Protein AF-A0A7S3HAT2-F1 (afdb_monomer)

Solvent-accessible surface area (backbone atoms only — not comparable to full-atom values): 14838 Å² total; per-residue (Å²): 137,85,79,81,89,58,94,54,56,46,86,42,68,75,82,84,79,47,74,28,34,37,30,72,85,78,71,47,79,34,73,62,61,82,88,65,70,86,75,70,52,67,66,57,55,50,50,53,52,50,42,50,51,54,32,52,55,28,43,57,59,45,46,58,54,47,52,54,32,54,51,24,55,73,70,65,44,68,68,54,31,54,50,37,47,49,50,57,56,73,36,65,54,59,59,48,33,50,54,34,47,54,53,41,52,63,76,67,51,82,85,49,94,82,52,80,79,76,56,66,69,58,51,53,53,52,50,53,50,48,53,52,46,52,54,54,49,55,49,33,54,54,50,51,51,54,51,49,54,52,52,51,52,52,48,53,54,42,49,54,52,44,65,74,64,71,66,92,30,64,33,89,85,79,70,43,81,47,62,83,81,41,64,47,36,93,86,76,66,46,69,56,63,79,79,62,70,62,64,65,50,52,63,56,64,75,68,62,81,83,76,81,85,82,79,91,79,80,92,78,83,86,85,82,85,84,81,92,82,84,83,82,89,82,91,80,90,131

Mean predicted aligned error: 17.09 Å

Radius of gyration: 36.34 Å; Cα contacts (8 Å, |Δi|>4): 163; chains: 1; bounding box: 77×59×113 Å

Organism: NCBI:txid89044

Foldseek 3Di:
DDDDPDPQWDWDQPVVRQTWIQGNPPRDIHSDDPVDDLPDPPVLVVVLVVLVVQLVVLLVVLVVLVVQLVVCVVVVDPVSNLVSLVCLQPDCSLVSNVVSLVVNCVSQPDPDPSHDHDDPVSVVSSVSSVVSSVVSVVSNVVNVVVVVVVVVVLVVVQVVVCVVVVDFDAAPPPRHTDTPSDQAGPVPRHGRDPPPVVVVVVVVVVPDDDDDDDDDDDDDDDDDDDDDDDDDDDDDDD

Secondary structure (DSSP, 8-state):
----S-TTEEEEE-SSS-EEEEETTT--EESS-TT------HHHHHHHHHHHHHHHHHHHHHHHHHHHHHHHHHHT-HHHHHHHHHHHHH-HHHHHHHHHHHHHHHHT---STTSPPPPHHHHHHHHHHHHHHHHHHHHHHHHHHHHHHHHHHHHHHHHHHHHHH---EE-TTT--EE-TT-SB-TTT--BS----TTHHHHHHHTT---PPPPPP----PPPPPPPP----------

pLDDT: mean 77.34, std 19.58, range [30.11, 97.94]

Nearest PDB structures (foldseek):
  4oyd-assembly2_D  TM=4.203E-01  e=1.873E+00  synthetic construct
  6nct-assembly1_B  TM=3.873E-01  e=2.943E+00  Homo sapiens
  4bne-assembly1_B  TM=3.305E-01  e=8.609E+00  Gallus gallus

Sequence (238 aa):
VFLLLYPSHIHQDDGIGFPCFYNMETGAIVYEDPRFIYEVDDDLAAQRRYVMQELRIAVYFCQDLWEKYTQAVALGDKRTIATAELNIRNSPKTTHLSSFLIRARVLYKQTSVVDKPVDKVVLEELDYAHWLVEQMASVKDVVEQKLVVRRDHKREVVDALTVQSGMQVWCPHCKRETKRHLEFCPTCGKPQVLFDTLSMIEERSARSPKSPPRSPMSQKSPPKSPPKSGRSGKSGKL

Structure (mmCIF, N/CA/C/O backbone):
data_AF-A0A7S3HAT2-F1
#
_entry.id   AF-A0A7S3HAT2-F1
#
loop_
_atom_site.group_PDB
_atom_site.id
_atom_site.type_symbol
_atom_site.label_atom_id
_atom_site.label_alt_id
_atom_site.label_comp_id
_atom_site.label_asym_id
_atom_site.label_entity_id
_atom_site.label_seq_id
_atom_site.pdbx_PDB_ins_code
_atom_site.Cartn_x
_atom_site.Cartn_y
_atom_site.Cartn_z
_atom_site.occupancy
_atom_site.B_iso_or_equiv
_atom_site.auth_seq_id
_atom_site.auth_comp_id
_atom_site.auth_asym_id
_atom_site.auth_atom_id
_atom_site.pdbx_PDB_model_num
ATOM 1 N N . VAL A 1 1 ? 8.026 19.166 -46.203 1.00 36.16 1 VAL A N 1
ATOM 2 C CA . VAL A 1 1 ? 9.470 19.346 -46.474 1.00 36.16 1 VAL A CA 1
ATOM 3 C C . VAL A 1 1 ? 10.220 18.780 -45.278 1.00 36.16 1 VAL A C 1
ATOM 5 O O . VAL A 1 1 ? 10.343 19.461 -44.272 1.00 36.16 1 VAL A O 1
ATOM 8 N N . PHE A 1 2 ? 10.568 17.491 -45.325 1.00 30.11 2 PHE A N 1
ATOM 9 C CA . PHE A 1 2 ? 11.355 16.833 -44.278 1.00 30.11 2 PHE A CA 1
ATOM 10 C C . PHE A 1 2 ? 12.830 17.073 -44.598 1.00 30.11 2 PHE A C 1
ATOM 12 O O . PHE A 1 2 ? 13.341 16.554 -45.587 1.00 30.11 2 PHE A O 1
ATOM 19 N N . LEU A 1 3 ? 13.475 17.930 -43.811 1.00 34.16 3 LEU A N 1
ATOM 20 C CA . LEU A 1 3 ? 14.913 18.159 -43.888 1.00 34.16 3 LEU A CA 1
ATOM 21 C C . LEU A 1 3 ? 15.645 16.900 -43.406 1.00 34.16 3 LEU A C 1
ATOM 23 O O . LEU A 1 3 ? 15.390 16.388 -42.317 1.00 34.16 3 LEU A O 1
ATOM 27 N N . LEU A 1 4 ? 16.521 16.407 -44.279 1.00 40.03 4 LEU A N 1
ATOM 28 C CA . LEU A 1 4 ? 17.439 15.291 -44.095 1.00 40.03 4 LEU A CA 1
ATOM 29 C C . LEU A 1 4 ? 18.387 15.594 -42.928 1.00 40.03 4 LEU A C 1
ATOM 31 O O . LEU A 1 4 ? 19.265 16.443 -43.060 1.00 40.03 4 LEU A O 1
ATOM 35 N N . LEU A 1 5 ? 18.222 14.903 -41.800 1.00 45.47 5 LEU A N 1
ATOM 36 C CA . LEU A 1 5 ? 19.158 14.995 -40.672 1.00 45.47 5 LEU A CA 1
ATOM 37 C C . LEU A 1 5 ? 20.305 13.967 -40.737 1.00 45.47 5 LEU A C 1
ATOM 39 O O . LEU A 1 5 ? 21.208 14.045 -39.916 1.00 45.47 5 LEU A O 1
ATOM 43 N N . TYR A 1 6 ? 20.338 13.073 -41.735 1.00 54.47 6 TYR A N 1
ATOM 44 C CA . TYR A 1 6 ? 21.459 12.145 -41.960 1.00 54.47 6 TYR A CA 1
ATOM 45 C C . TYR A 1 6 ? 21.721 11.940 -43.464 1.00 54.47 6 TYR A C 1
ATOM 47 O O . TYR A 1 6 ? 20.998 11.179 -44.104 1.00 54.47 6 TYR A O 1
ATOM 55 N N . PRO A 1 7 ? 22.733 12.598 -44.062 1.00 57.91 7 PRO A N 1
ATOM 56 C CA . PRO A 1 7 ? 23.033 12.475 -45.495 1.00 57.91 7 PRO A CA 1
ATOM 57 C C . PRO A 1 7 ? 23.650 11.123 -45.908 1.00 57.91 7 PRO A C 1
ATOM 59 O O . PRO A 1 7 ? 23.812 10.878 -47.099 1.00 57.91 7 PRO A O 1
ATOM 62 N N . SER A 1 8 ? 23.992 10.247 -44.957 1.00 61.75 8 SER A N 1
ATOM 63 C CA . SER A 1 8 ? 24.726 8.994 -45.198 1.00 61.75 8 SER A CA 1
ATOM 64 C C . SER A 1 8 ? 23.863 7.725 -45.273 1.00 61.75 8 SER A C 1
ATOM 66 O O . SER A 1 8 ? 24.413 6.649 -45.501 1.00 61.75 8 SER A O 1
ATOM 68 N N . HIS A 1 9 ? 22.536 7.815 -45.111 1.00 62.34 9 HIS A N 1
ATOM 69 C CA . HIS A 1 9 ? 21.643 6.648 -45.158 1.00 62.34 9 HIS A CA 1
ATOM 70 C C . HIS A 1 9 ? 20.603 6.761 -46.276 1.00 62.34 9 HIS A C 1
ATOM 72 O O . HIS A 1 9 ? 19.922 7.779 -46.404 1.00 62.34 9 HIS A O 1
ATOM 78 N N . ILE A 1 10 ? 20.461 5.695 -47.066 1.00 71.50 10 ILE A N 1
ATOM 79 C CA . ILE A 1 10 ? 19.467 5.582 -48.140 1.00 71.50 10 ILE A CA 1
ATOM 80 C C . ILE A 1 10 ? 18.426 4.541 -47.732 1.00 71.50 10 ILE A C 1
ATOM 82 O O . ILE A 1 10 ? 18.768 3.458 -47.261 1.00 71.50 10 ILE A O 1
ATOM 86 N N . HIS A 1 11 ? 17.149 4.877 -47.909 1.00 66.94 11 HIS A N 1
ATOM 87 C CA . HIS A 1 11 ? 16.050 3.942 -47.700 1.00 66.94 11 HIS A CA 1
ATOM 88 C C . HIS A 1 11 ? 15.944 3.009 -48.910 1.00 66.94 11 HIS A C 1
ATOM 90 O O . HIS A 1 11 ? 15.749 3.480 -50.033 1.00 66.94 11 HIS A O 1
ATOM 96 N N . GLN A 1 12 ? 16.066 1.704 -48.689 1.00 70.69 12 GLN A N 1
ATOM 97 C CA . GLN A 1 12 ? 16.021 0.684 -49.733 1.00 70.69 12 GLN A CA 1
ATOM 98 C C . GLN A 1 12 ? 15.094 -0.467 -49.310 1.00 70.69 12 GLN A C 1
ATOM 100 O O . GLN A 1 12 ? 14.811 -0.650 -48.130 1.00 70.69 12 GLN A O 1
ATOM 105 N N . ASP A 1 13 ? 14.579 -1.204 -50.288 1.00 70.88 13 ASP A N 1
ATOM 106 C CA . ASP A 1 13 ? 13.909 -2.490 -50.079 1.00 70.88 13 ASP A CA 1
ATOM 107 C C . ASP A 1 13 ? 14.978 -3.596 -50.088 1.00 70.88 13 ASP A C 1
ATOM 109 O O . ASP A 1 13 ? 15.823 -3.629 -50.991 1.00 70.88 13 ASP A O 1
ATOM 113 N N . ASP A 1 14 ? 14.966 -4.476 -49.089 1.00 69.19 14 ASP A N 1
ATOM 114 C CA . ASP A 1 14 ? 15.900 -5.603 -48.966 1.00 69.19 14 ASP A CA 1
ATOM 115 C C . ASP A 1 14 ? 15.690 -6.698 -50.035 1.00 69.19 14 ASP A C 1
ATOM 117 O O . ASP A 1 14 ? 16.459 -7.659 -50.113 1.00 69.19 14 ASP A O 1
ATOM 121 N N . GLY A 1 15 ? 14.666 -6.547 -50.884 1.00 68.94 15 GLY A N 1
ATOM 122 C CA . GLY A 1 15 ? 14.290 -7.502 -51.925 1.00 68.94 15 GLY A CA 1
ATOM 123 C C . GLY A 1 15 ? 13.329 -8.587 -51.4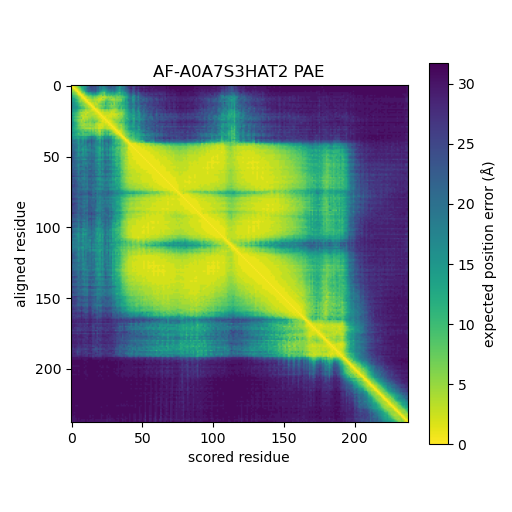33 1.00 68.94 15 GLY A C 1
ATOM 124 O O . GLY A 1 15 ? 12.906 -9.429 -52.225 1.00 68.94 15 GLY A O 1
ATOM 125 N N . ILE A 1 16 ? 12.965 -8.557 -50.150 1.00 70.69 16 ILE A N 1
ATOM 126 C CA . ILE A 1 16 ? 11.959 -9.409 -49.504 1.00 70.69 16 ILE A CA 1
ATOM 127 C C . ILE A 1 16 ? 10.718 -8.565 -49.135 1.00 70.69 16 ILE A C 1
ATOM 129 O O . ILE A 1 16 ? 9.694 -9.106 -48.714 1.00 70.69 16 ILE A O 1
ATOM 133 N N . GLY A 1 17 ? 10.754 -7.249 -49.381 1.00 68.81 17 GLY A N 1
ATOM 134 C CA . GLY A 1 17 ? 9.659 -6.319 -49.123 1.00 68.81 17 GLY A CA 1
ATOM 135 C C . GLY A 1 17 ? 9.731 -5.667 -47.744 1.00 68.81 17 GLY A C 1
ATOM 136 O O . GLY A 1 17 ? 8.738 -5.075 -47.311 1.00 68.81 17 GLY A O 1
ATOM 137 N N . PHE A 1 18 ? 10.865 -5.771 -47.040 1.00 64.19 18 PHE A N 1
ATOM 138 C CA . PHE A 1 18 ? 11.069 -5.079 -45.773 1.00 64.19 18 PHE A CA 1
ATOM 139 C C . PHE A 1 18 ? 11.893 -3.800 -45.985 1.00 64.19 18 PHE A C 1
ATOM 141 O O . PHE A 1 18 ? 12.953 -3.831 -46.615 1.00 64.19 18 PHE A O 1
ATOM 148 N N . PRO A 1 19 ? 11.433 -2.650 -45.458 1.00 74.25 19 PRO A N 1
ATOM 149 C CA . PRO A 1 19 ? 12.198 -1.413 -45.529 1.00 74.25 19 PRO A CA 1
ATOM 150 C C . PRO A 1 19 ? 13.482 -1.536 -44.698 1.00 74.25 19 PRO A C 1
ATOM 152 O O . PRO A 1 19 ? 13.426 -1.824 -43.502 1.00 74.25 19 PRO A O 1
ATOM 155 N N . CYS A 1 20 ? 14.633 -1.292 -45.324 1.00 75.88 20 CYS A N 1
ATOM 156 C CA . CYS A 1 20 ? 15.942 -1.281 -44.677 1.00 75.88 20 CYS A CA 1
ATOM 157 C C . CYS A 1 20 ? 16.722 0.006 -44.994 1.00 75.88 20 CYS A C 1
ATOM 159 O O . CYS A 1 20 ? 16.496 0.682 -46.001 1.00 75.88 20 CYS A O 1
ATOM 161 N N . PHE A 1 21 ? 17.677 0.347 -44.133 1.00 79.38 21 PHE A N 1
ATOM 162 C CA . PHE A 1 21 ? 18.529 1.525 -44.250 1.00 79.38 21 PHE A CA 1
ATOM 163 C C . PHE A 1 21 ? 19.935 1.094 -44.644 1.00 79.38 21 PHE A C 1
ATOM 165 O O . 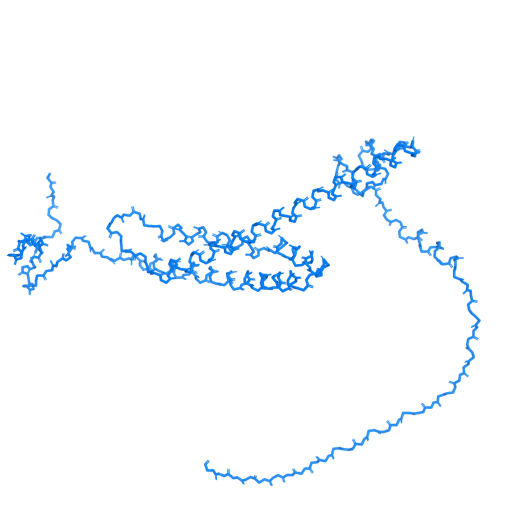PHE A 1 21 ? 20.611 0.382 -43.904 1.00 79.38 21 PHE A O 1
ATOM 172 N N . TYR A 1 22 ? 20.385 1.532 -45.815 1.00 76.12 22 TYR A N 1
ATOM 173 C CA . TYR A 1 22 ? 21.744 1.289 -46.277 1.00 76.12 22 TYR A CA 1
ATOM 174 C C . TYR A 1 22 ? 22.648 2.445 -45.857 1.00 76.12 22 TYR A C 1
ATOM 176 O O . TYR A 1 22 ? 22.413 3.592 -46.250 1.00 76.12 22 TYR A O 1
ATOM 184 N N . ASN A 1 23 ? 23.677 2.149 -45.066 1.00 76.81 23 ASN A N 1
ATOM 185 C CA . ASN A 1 23 ? 24.703 3.117 -44.703 1.00 76.81 23 ASN A CA 1
ATOM 186 C C . ASN A 1 23 ? 25.766 3.186 -45.812 1.00 76.81 23 ASN A C 1
ATOM 188 O O . ASN A 1 23 ? 26.474 2.215 -46.077 1.00 76.81 23 ASN A O 1
ATOM 192 N N . MET A 1 24 ? 25.894 4.353 -46.443 1.00 77.50 24 MET A N 1
ATOM 193 C CA . MET A 1 24 ? 26.807 4.589 -47.568 1.00 77.50 24 MET A CA 1
ATOM 194 C C . MET A 1 24 ? 28.292 4.541 -47.182 1.00 77.50 24 MET A C 1
ATOM 196 O O . MET A 1 24 ? 29.130 4.277 -48.039 1.00 77.50 24 MET A O 1
ATOM 200 N N . GLU A 1 25 ? 28.628 4.805 -45.919 1.00 79.81 25 GLU A N 1
ATOM 201 C CA . GLU A 1 25 ? 30.013 4.886 -45.440 1.00 79.81 25 GLU A CA 1
ATOM 202 C C . GLU A 1 25 ? 30.542 3.522 -44.987 1.00 79.81 25 GLU A C 1
ATOM 204 O O . GLU A 1 25 ? 31.694 3.182 -45.245 1.00 79.81 25 GLU A O 1
ATOM 209 N N . THR A 1 26 ? 29.700 2.728 -44.321 1.00 79.94 26 THR A N 1
ATOM 210 C CA . THR A 1 26 ? 30.084 1.415 -43.778 1.00 79.94 26 THR A CA 1
ATOM 211 C C . THR A 1 26 ? 29.679 0.248 -44.675 1.00 79.94 26 THR A C 1
ATOM 213 O O . THR A 1 26 ? 30.173 -0.862 -44.487 1.00 79.94 26 THR A O 1
ATOM 216 N N . GLY A 1 27 ? 28.776 0.473 -45.635 1.00 80.00 27 GLY A N 1
ATOM 217 C CA . GLY A 1 27 ? 28.190 -0.573 -46.476 1.00 80.00 27 GLY A CA 1
ATOM 218 C C . GLY A 1 27 ? 27.256 -1.526 -45.723 1.00 80.00 27 GLY A C 1
ATOM 219 O O . GLY A 1 27 ? 26.865 -2.559 -46.266 1.00 80.00 27 GLY A O 1
ATOM 220 N N . ALA A 1 28 ? 26.913 -1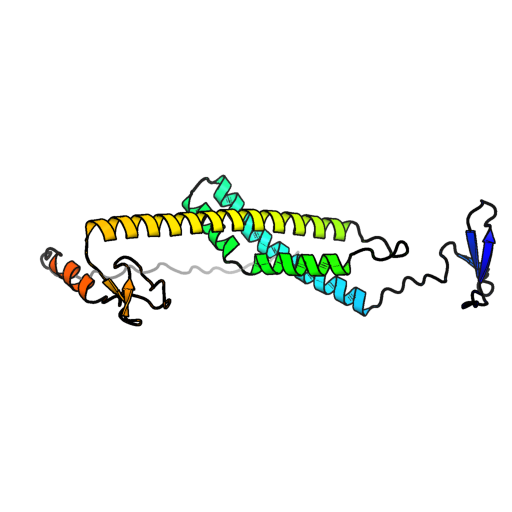.218 -44.469 1.00 79.31 28 ALA A N 1
ATOM 221 C CA . ALA A 1 28 ? 26.039 -2.047 -43.653 1.00 79.31 28 ALA A CA 1
ATOM 222 C C . ALA A 1 28 ? 24.561 -1.787 -43.980 1.00 79.31 28 ALA A C 1
ATOM 224 O O . ALA A 1 28 ? 24.130 -0.638 -44.114 1.00 79.31 28 ALA A O 1
ATOM 225 N N . ILE A 1 29 ? 23.779 -2.866 -44.056 1.00 77.62 29 ILE A N 1
ATOM 226 C CA . ILE A 1 29 ? 22.315 -2.813 -44.104 1.00 77.62 29 ILE A CA 1
ATOM 227 C C . ILE A 1 29 ? 21.806 -2.894 -42.666 1.00 77.62 29 ILE A C 1
ATOM 229 O O . ILE A 1 29 ? 22.079 -3.866 -41.959 1.00 77.62 29 ILE A O 1
ATOM 233 N N . VAL A 1 30 ? 21.075 -1.871 -42.238 1.00 75.25 30 VAL A N 1
ATOM 234 C CA . VAL A 1 30 ? 20.485 -1.767 -40.903 1.00 75.25 30 VAL A CA 1
ATOM 235 C C . VAL A 1 30 ? 18.967 -1.794 -41.051 1.00 75.25 30 VAL A C 1
ATOM 237 O O . VAL A 1 30 ? 18.397 -1.038 -41.832 1.00 75.25 30 VAL A O 1
ATOM 240 N N . TYR A 1 31 ? 18.301 -2.687 -40.326 1.00 73.56 31 TYR A N 1
ATOM 241 C CA . TYR A 1 31 ? 16.836 -2.814 -40.357 1.00 73.56 31 TYR A CA 1
ATOM 242 C C . TYR A 1 31 ? 16.146 -1.921 -39.321 1.00 73.56 31 TYR A C 1
ATOM 244 O O . TYR A 1 31 ? 14.949 -1.662 -39.410 1.00 73.56 31 TYR A O 1
ATOM 252 N N . GLU A 1 32 ? 16.907 -1.431 -38.347 1.00 66.56 32 GLU A N 1
ATOM 253 C CA . GLU A 1 32 ? 16.467 -0.398 -37.419 1.00 66.56 32 GLU A CA 1
ATOM 254 C C . GLU A 1 32 ? 16.724 0.967 -38.055 1.00 66.56 32 GLU A C 1
ATOM 256 O O . GLU A 1 32 ? 17.817 1.234 -38.556 1.00 66.56 32 GLU A O 1
ATOM 261 N N . ASP A 1 33 ? 15.704 1.823 -38.076 1.00 67.88 33 ASP A N 1
ATOM 262 C CA . ASP A 1 33 ? 15.846 3.164 -38.628 1.00 67.88 33 ASP A CA 1
ATOM 263 C C . ASP A 1 33 ? 16.841 3.957 -37.765 1.00 67.88 33 ASP A C 1
ATOM 265 O O . ASP A 1 33 ? 16.561 4.211 -36.591 1.00 67.88 33 ASP A O 1
ATOM 269 N N . PRO A 1 34 ? 17.999 4.361 -38.322 1.00 62.78 34 PRO A N 1
ATOM 270 C CA . PRO A 1 34 ? 19.081 4.999 -37.576 1.00 62.78 34 PRO A CA 1
ATOM 271 C C . PRO A 1 34 ? 18.692 6.379 -37.031 1.00 62.78 34 PRO A C 1
ATOM 273 O O . PRO A 1 34 ? 19.429 6.954 -36.234 1.00 62.78 34 PRO A O 1
ATOM 276 N N . ARG A 1 35 ? 17.526 6.917 -37.423 1.00 63.38 35 ARG A N 1
ATOM 277 C CA . ARG A 1 35 ? 16.918 8.094 -36.788 1.00 63.38 35 ARG A CA 1
ATOM 278 C C . ARG A 1 35 ? 16.415 7.803 -35.371 1.00 63.38 35 ARG A C 1
ATOM 280 O O . ARG A 1 35 ? 16.259 8.742 -34.595 1.00 63.38 35 ARG A O 1
ATOM 287 N N . PHE A 1 36 ? 16.155 6.542 -35.026 1.00 58.88 36 PHE A N 1
ATOM 288 C CA . PHE A 1 36 ? 15.780 6.120 -33.679 1.00 58.88 36 PHE A CA 1
ATOM 289 C C . PHE A 1 36 ? 17.012 5.622 -32.935 1.00 58.88 36 PHE A C 1
ATOM 291 O O . PHE A 1 36 ? 17.268 4.429 -32.803 1.00 58.88 36 PHE A O 1
ATOM 298 N N . ILE A 1 37 ? 17.787 6.571 -32.427 1.00 59.47 37 ILE A N 1
ATOM 299 C CA . ILE A 1 37 ? 18.843 6.265 -31.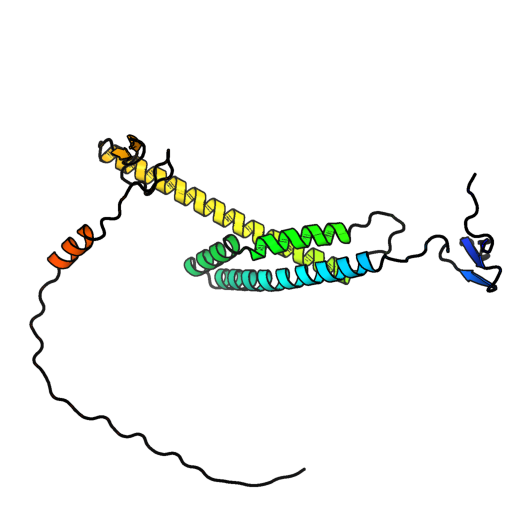474 1.00 59.47 37 ILE A CA 1
ATOM 300 C C . ILE A 1 37 ? 18.152 5.957 -30.140 1.00 59.47 37 ILE A C 1
ATOM 302 O O . ILE A 1 37 ? 17.576 6.843 -29.511 1.00 59.47 37 ILE A O 1
ATOM 306 N N . TYR A 1 38 ? 18.190 4.696 -29.704 1.00 60.12 38 TYR A N 1
ATOM 307 C CA . TYR A 1 38 ? 17.688 4.260 -28.393 1.00 60.12 38 TYR A CA 1
ATOM 308 C C . TYR A 1 38 ? 18.628 4.662 -27.244 1.00 60.12 38 TYR A C 1
ATOM 310 O O . TYR A 1 38 ? 18.847 3.887 -26.310 1.00 60.12 38 TYR A O 1
ATOM 318 N N . GLU A 1 39 ? 19.209 5.858 -27.306 1.00 59.00 39 GLU A N 1
ATOM 319 C CA . GLU A 1 39 ? 19.954 6.432 -26.192 1.00 59.00 39 GLU A CA 1
ATOM 320 C C . GLU A 1 39 ? 18.937 6.831 -25.124 1.00 59.00 39 GLU A C 1
ATOM 322 O O . GLU A 1 39 ? 18.367 7.920 -25.113 1.00 59.00 39 GLU A O 1
ATOM 327 N N . VAL A 1 40 ? 18.639 5.879 -24.240 1.00 62.84 40 VAL A N 1
ATOM 328 C CA . VAL A 1 40 ? 17.995 6.197 -22.973 1.00 62.84 40 VAL A CA 1
ATOM 329 C C . VAL A 1 40 ? 18.983 7.070 -22.220 1.00 62.84 40 VAL A C 1
ATOM 331 O O . VAL A 1 40 ? 20.073 6.603 -21.908 1.00 62.84 40 VAL A O 1
ATOM 334 N N . ASP A 1 41 ? 18.582 8.307 -21.942 1.00 78.56 41 ASP A N 1
ATOM 335 C CA . ASP A 1 41 ? 19.320 9.233 -21.089 1.00 78.56 41 ASP A CA 1
ATOM 336 C C . ASP A 1 41 ? 19.854 8.492 -19.845 1.00 78.56 41 ASP A C 1
ATOM 338 O O . ASP A 1 41 ? 19.086 7.835 -19.123 1.00 78.56 41 ASP A O 1
ATOM 342 N N . ASP A 1 42 ? 21.170 8.550 -19.622 1.00 83.50 42 ASP A N 1
ATOM 343 C CA . ASP A 1 42 ? 21.845 7.873 -18.510 1.00 83.50 42 ASP A CA 1
ATOM 344 C C . ASP A 1 42 ? 21.221 8.270 -17.164 1.00 83.50 42 ASP A C 1
ATOM 346 O O . ASP A 1 42 ? 21.089 7.429 -16.261 1.00 83.50 42 ASP A O 1
ATOM 350 N N . ASP A 1 43 ? 20.745 9.514 -17.056 1.00 86.44 43 ASP A N 1
ATOM 351 C CA . ASP A 1 43 ? 20.049 10.029 -15.881 1.00 86.44 43 ASP A CA 1
ATOM 352 C C . ASP A 1 43 ? 18.694 9.336 -15.682 1.00 86.44 43 ASP A C 1
ATOM 354 O O . ASP A 1 43 ? 18.352 8.928 -14.565 1.00 86.44 43 ASP A O 1
ATOM 358 N N . LEU A 1 44 ? 17.938 9.103 -16.760 1.00 85.56 44 LEU A N 1
ATOM 359 C CA . LEU A 1 44 ? 16.667 8.376 -16.707 1.00 85.56 44 LEU A CA 1
ATOM 360 C C . LEU A 1 44 ? 16.888 6.903 -16.338 1.00 85.56 44 LEU A C 1
ATOM 362 O O . LEU A 1 44 ? 16.133 6.332 -15.543 1.00 85.56 44 LEU A O 1
ATOM 366 N N . ALA A 1 45 ? 17.934 6.276 -16.876 1.00 87.12 45 ALA A N 1
ATOM 367 C CA . ALA A 1 45 ? 18.304 4.908 -16.533 1.00 87.12 45 ALA A CA 1
ATOM 368 C C . ALA A 1 45 ? 18.758 4.786 -15.066 1.00 87.12 45 ALA A C 1
ATOM 370 O O . ALA A 1 45 ? 18.412 3.818 -14.376 1.00 87.12 45 ALA A O 1
ATOM 371 N N . ALA A 1 46 ? 19.513 5.761 -14.553 1.00 90.62 46 ALA A N 1
ATOM 372 C CA . ALA A 1 46 ? 19.881 5.842 -13.142 1.00 90.62 46 ALA A CA 1
ATOM 373 C C . ALA A 1 46 ? 18.645 6.035 -12.248 1.00 90.62 46 ALA A C 1
ATOM 375 O O . ALA A 1 46 ? 18.470 5.303 -11.270 1.00 90.62 46 ALA A O 1
ATOM 376 N N . GLN A 1 47 ? 17.737 6.937 -12.625 1.00 92.19 47 GLN A N 1
ATOM 377 C CA . GLN A 1 47 ? 16.498 7.197 -11.897 1.00 92.19 47 GLN A CA 1
ATOM 378 C C . GLN A 1 47 ? 15.594 5.958 -11.838 1.00 92.19 47 GLN A C 1
ATOM 380 O O . GLN A 1 47 ? 15.091 5.609 -10.768 1.00 92.19 47 GLN A O 1
ATOM 385 N N . ARG A 1 48 ? 15.421 5.250 -12.961 1.00 92.25 48 ARG A N 1
ATOM 386 C CA . ARG A 1 48 ? 14.659 3.992 -13.035 1.00 92.25 48 ARG A CA 1
ATOM 387 C C . ARG A 1 48 ? 15.221 2.924 -12.099 1.00 92.25 48 ARG A C 1
ATOM 389 O O . ARG A 1 48 ? 14.455 2.287 -11.375 1.00 92.25 48 ARG A O 1
ATOM 396 N N . ARG A 1 49 ? 16.548 2.748 -12.075 1.00 93.19 49 ARG A N 1
ATOM 397 C CA . ARG A 1 49 ? 17.224 1.801 -11.170 1.00 93.19 49 ARG A CA 1
ATOM 398 C C . ARG A 1 49 ? 17.011 2.169 -9.705 1.00 93.19 49 ARG A C 1
ATOM 400 O O . ARG A 1 49 ? 16.651 1.302 -8.911 1.00 93.19 49 ARG A O 1
ATOM 407 N N . TYR A 1 50 ? 17.176 3.445 -9.370 1.00 95.31 50 TYR A N 1
ATOM 408 C CA . TYR A 1 50 ? 16.983 3.948 -8.014 1.00 95.31 50 TYR A CA 1
ATOM 409 C C . TYR A 1 50 ? 15.551 3.718 -7.516 1.00 95.31 50 TYR A C 1
ATOM 411 O O . TYR A 1 50 ? 15.349 3.120 -6.462 1.00 95.31 50 TYR A O 1
ATOM 419 N N . VAL A 1 51 ? 14.544 4.106 -8.304 1.00 95.00 51 VAL A N 1
ATOM 420 C CA . VAL A 1 51 ? 13.134 3.957 -7.914 1.00 95.00 51 VAL A CA 1
ATOM 421 C C . VAL A 1 51 ? 12.732 2.489 -7.770 1.00 95.00 51 VAL A C 1
ATOM 423 O O . VAL A 1 51 ? 12.024 2.145 -6.825 1.00 95.00 51 VAL A O 1
ATOM 426 N N . MET A 1 52 ? 13.214 1.601 -8.645 1.00 96.19 52 MET A N 1
ATOM 427 C CA . MET A 1 52 ? 12.967 0.163 -8.481 1.00 96.19 52 MET A CA 1
ATOM 428 C C . MET A 1 52 ? 13.625 -0.397 -7.220 1.00 96.19 52 MET A C 1
ATOM 430 O O . MET A 1 52 ? 13.050 -1.259 -6.560 1.00 96.19 52 MET A O 1
ATOM 434 N N . GLN A 1 53 ? 14.802 0.098 -6.836 1.00 96.56 53 GLN A N 1
ATOM 435 C CA . GLN A 1 53 ? 15.436 -0.302 -5.583 1.00 96.56 53 GLN A CA 1
ATOM 436 C C . GLN A 1 53 ? 14.613 0.141 -4.363 1.00 96.56 53 GLN A C 1
ATOM 438 O O . GLN A 1 53 ? 14.394 -0.666 -3.459 1.00 96.56 53 GLN A O 1
ATOM 443 N N . GLU A 1 54 ? 14.105 1.378 -4.352 1.00 95.62 54 GLU A N 1
ATOM 444 C CA . GLU A 1 54 ? 13.194 1.857 -3.301 1.00 95.62 54 GLU A CA 1
ATOM 445 C C . GLU A 1 54 ? 11.924 0.997 -3.222 1.00 95.62 54 GLU A C 1
ATOM 447 O O . GLU A 1 54 ? 11.516 0.580 -2.133 1.00 95.62 54 GLU A O 1
ATOM 452 N N . LEU A 1 55 ? 11.336 0.674 -4.380 1.00 97.19 55 LEU A N 1
ATOM 453 C CA . LEU A 1 55 ? 10.153 -0.174 -4.474 1.00 97.19 55 LEU A CA 1
ATOM 454 C C . LEU A 1 55 ? 10.414 -1.563 -3.882 1.00 97.19 55 LEU A C 1
ATOM 456 O O . LEU A 1 55 ? 9.654 -2.007 -3.025 1.00 97.19 55 LEU A O 1
ATOM 460 N N . ARG A 1 56 ? 11.508 -2.226 -4.271 1.00 96.88 56 ARG A N 1
ATOM 461 C CA . ARG A 1 56 ? 11.882 -3.561 -3.769 1.00 96.88 56 ARG A CA 1
ATOM 462 C C . ARG A 1 56 ? 12.070 -3.577 -2.254 1.00 96.88 56 ARG A C 1
ATOM 464 O O . ARG A 1 56 ? 11.596 -4.492 -1.583 1.00 96.88 56 ARG A O 1
ATOM 471 N N . ILE A 1 57 ? 12.709 -2.546 -1.700 1.00 96.06 57 ILE A N 1
ATOM 472 C CA . ILE A 1 57 ? 12.872 -2.401 -0.247 1.00 96.06 57 ILE A CA 1
ATOM 473 C C . ILE A 1 57 ? 11.504 -2.254 0.436 1.00 96.06 57 ILE A C 1
ATOM 475 O O . ILE A 1 57 ? 11.244 -2.889 1.460 1.00 96.06 57 ILE A O 1
ATOM 479 N N . ALA A 1 58 ? 10.605 -1.440 -0.122 1.00 96.12 58 ALA A N 1
ATOM 480 C CA . ALA A 1 58 ? 9.264 -1.269 0.429 1.00 96.12 58 ALA A CA 1
ATOM 481 C C . ALA A 1 58 ? 8.419 -2.547 0.335 1.00 96.12 58 ALA A C 1
ATOM 483 O O . ALA A 1 58 ? 7.714 -2.875 1.293 1.00 96.12 58 ALA A O 1
ATOM 484 N N . VAL A 1 59 ? 8.531 -3.286 -0.773 1.00 97.38 59 VAL A N 1
ATOM 485 C CA . VAL A 1 59 ? 7.892 -4.594 -0.965 1.00 97.38 59 VAL A CA 1
ATOM 486 C C . VAL A 1 59 ? 8.364 -5.566 0.108 1.00 97.38 59 VAL A C 1
ATOM 488 O O . VAL A 1 59 ? 7.523 -6.127 0.803 1.00 97.38 59 VAL A O 1
ATOM 491 N N . TYR A 1 60 ? 9.676 -5.690 0.329 1.00 96.88 60 TYR A N 1
ATOM 492 C CA . TYR A 1 60 ? 10.239 -6.568 1.361 1.00 96.88 60 TYR A CA 1
ATOM 493 C C . TYR A 1 60 ? 9.644 -6.290 2.750 1.00 96.88 60 TYR A C 1
ATOM 495 O O . TYR A 1 60 ? 9.219 -7.196 3.466 1.00 96.88 60 TYR A O 1
ATOM 503 N N . PHE A 1 61 ? 9.543 -5.015 3.129 1.00 95.50 61 PHE A N 1
ATOM 504 C CA . PHE A 1 61 ? 8.956 -4.650 4.415 1.00 95.50 61 PHE A CA 1
ATOM 505 C C . PHE A 1 61 ? 7.449 -4.899 4.507 1.00 95.50 61 PHE A C 1
ATOM 507 O O . PHE A 1 61 ? 6.957 -5.232 5.585 1.00 95.50 61 PHE A O 1
ATOM 514 N N . CYS A 1 62 ? 6.705 -4.677 3.424 1.00 96.56 62 CYS A N 1
ATOM 515 C CA . CYS A 1 62 ? 5.264 -4.913 3.410 1.00 96.56 62 CYS A CA 1
ATOM 516 C C . CYS A 1 62 ? 4.937 -6.406 3.338 1.00 96.56 62 CYS A C 1
ATOM 518 O O . CYS A 1 62 ? 3.934 -6.828 3.905 1.00 96.56 62 CYS A O 1
ATOM 520 N N . GLN A 1 63 ? 5.806 -7.204 2.722 1.00 96.94 63 GLN A N 1
ATOM 521 C CA . GLN A 1 63 ? 5.702 -8.653 2.699 1.00 96.94 63 GLN A CA 1
ATOM 522 C C . GLN A 1 63 ? 5.825 -9.242 4.111 1.00 96.94 63 GLN A C 1
ATOM 524 O O . GLN A 1 63 ? 4.959 -10.010 4.507 1.00 96.94 63 GLN A O 1
ATOM 529 N N . ASP A 1 64 ? 6.798 -8.809 4.920 1.00 96.31 64 ASP A N 1
ATOM 530 C CA . ASP A 1 64 ? 6.910 -9.240 6.328 1.00 96.31 64 ASP A CA 1
ATOM 531 C C . ASP A 1 64 ? 5.641 -8.910 7.145 1.00 96.31 64 ASP A C 1
ATOM 533 O O . ASP A 1 64 ? 5.177 -9.706 7.964 1.00 96.31 64 ASP A O 1
ATOM 537 N N . LEU A 1 65 ? 5.030 -7.743 6.905 1.00 95.81 65 LEU A N 1
ATOM 538 C CA . LEU A 1 65 ? 3.757 -7.382 7.539 1.00 95.81 65 LEU A CA 1
ATOM 539 C C . LEU A 1 65 ? 2.604 -8.271 7.062 1.00 95.81 65 LEU A C 1
ATOM 541 O O . LEU A 1 65 ? 1.776 -8.682 7.878 1.00 95.81 65 LEU A O 1
ATOM 545 N N . TRP A 1 66 ? 2.559 -8.571 5.763 1.00 97.31 66 TRP A N 1
ATOM 546 C CA . TRP A 1 66 ? 1.555 -9.449 5.177 1.00 97.31 66 TRP A CA 1
ATOM 547 C C . TRP A 1 66 ? 1.659 -10.867 5.718 1.00 97.31 66 TRP A C 1
ATOM 549 O O . TRP A 1 66 ? 0.659 -11.425 6.149 1.00 97.31 66 TRP A O 1
ATOM 559 N N . GLU A 1 67 ? 2.864 -11.429 5.769 1.00 96.69 67 GLU A N 1
ATOM 560 C CA . GLU A 1 67 ? 3.116 -12.776 6.277 1.00 96.69 67 GLU A CA 1
ATOM 561 C C . GLU A 1 67 ? 2.713 -12.908 7.749 1.00 96.69 67 GLU A C 1
ATOM 563 O O . GLU A 1 67 ? 2.060 -13.875 8.135 1.00 96.69 67 GLU A O 1
ATOM 568 N N . LYS A 1 68 ? 3.010 -11.905 8.582 1.00 95.44 68 LYS A N 1
ATOM 569 C CA . LYS A 1 68 ? 2.542 -11.880 9.979 1.00 95.44 68 LYS A CA 1
ATOM 570 C C . LYS A 1 68 ? 1.021 -11.838 10.080 1.00 95.44 68 LYS A C 1
ATOM 572 O O . LYS A 1 68 ? 0.445 -12.474 10.963 1.00 95.44 68 LYS A O 1
ATOM 577 N N . TYR A 1 69 ? 0.366 -11.092 9.194 1.00 96.31 69 TYR A N 1
ATOM 578 C CA . TYR A 1 69 ? -1.089 -11.045 9.130 1.00 96.31 69 TYR A CA 1
ATOM 579 C C . TYR A 1 69 ? -1.681 -12.382 8.671 1.00 96.31 69 TYR A C 1
ATOM 581 O O . TYR A 1 69 ? -2.561 -12.906 9.349 1.00 96.31 69 TYR A O 1
ATOM 589 N N . THR A 1 70 ? -1.176 -12.982 7.592 1.00 96.75 70 THR A N 1
ATOM 590 C CA . THR A 1 70 ? -1.674 -14.270 7.087 1.00 96.75 70 THR A CA 1
ATOM 591 C C . THR A 1 70 ? -1.439 -15.397 8.089 1.00 96.75 70 THR A C 1
ATOM 593 O O . THR A 1 70 ? -2.331 -16.218 8.289 1.00 96.75 70 THR A O 1
ATOM 596 N N . GLN A 1 71 ? -0.308 -15.399 8.802 1.00 95.88 71 GLN A N 1
ATOM 597 C CA . GLN A 1 71 ? -0.059 -16.313 9.921 1.00 95.88 71 GLN A CA 1
ATOM 598 C C . GLN A 1 71 ? -1.073 -16.119 11.055 1.00 95.88 71 GLN A C 1
ATOM 600 O O . GLN A 1 71 ? -1.634 -17.096 11.549 1.00 95.88 71 GLN A O 1
ATOM 605 N N . ALA A 1 72 ? -1.354 -14.875 11.455 1.00 95.00 72 ALA A N 1
ATOM 606 C CA . ALA A 1 72 ? -2.358 -14.598 12.482 1.00 95.00 72 ALA A CA 1
ATOM 607 C C . ALA A 1 72 ? -3.762 -15.058 12.051 1.00 95.00 72 ALA A C 1
ATOM 609 O O . ALA A 1 72 ? -4.490 -15.646 12.851 1.00 95.00 72 ALA A O 1
ATOM 610 N N . VAL A 1 73 ? -4.121 -14.844 10.781 1.00 95.06 73 VAL A N 1
ATOM 611 C CA . VAL A 1 73 ? -5.386 -15.314 10.196 1.00 95.06 73 VAL A CA 1
ATOM 612 C C . VAL A 1 73 ? -5.453 -16.841 10.188 1.00 95.06 73 VAL A C 1
ATOM 614 O O . VAL A 1 73 ? -6.470 -17.396 10.594 1.00 95.06 73 VAL A O 1
ATOM 617 N N . ALA A 1 74 ? -4.371 -17.521 9.804 1.00 95.75 74 ALA A N 1
ATOM 618 C CA . ALA A 1 74 ? -4.298 -18.981 9.784 1.00 95.75 74 ALA A CA 1
ATOM 619 C C . ALA A 1 74 ? -4.432 -19.605 11.184 1.00 95.75 74 ALA A C 1
ATOM 621 O O . ALA A 1 74 ? -5.043 -20.659 11.333 1.00 95.75 74 ALA A O 1
ATOM 622 N N . LEU A 1 75 ? -3.899 -18.943 12.217 1.00 94.88 75 LEU A N 1
ATOM 623 C CA . LEU A 1 75 ? -4.045 -19.368 13.614 1.00 94.88 75 LEU A CA 1
ATOM 624 C C . LEU A 1 75 ? -5.460 -19.134 14.171 1.00 94.88 75 LEU A C 1
ATOM 626 O O . LEU A 1 75 ? -5.837 -19.761 15.159 1.00 94.88 75 LEU A O 1
ATOM 630 N N . GLY A 1 76 ? -6.239 -18.225 13.574 1.00 92.75 76 GLY A N 1
ATOM 631 C CA . GLY A 1 76 ? -7.625 -17.942 13.964 1.00 92.75 76 GLY A CA 1
ATOM 632 C C . GLY A 1 76 ? -7.796 -17.176 15.283 1.00 92.75 76 GLY A C 1
ATOM 633 O O . GLY A 1 76 ? -8.927 -16.974 15.735 1.00 92.75 76 GLY A O 1
ATOM 634 N N . ASP A 1 77 ? -6.712 -16.720 15.915 1.00 92.38 77 ASP A N 1
ATOM 635 C CA . ASP A 1 77 ? -6.794 -15.934 17.147 1.00 92.38 77 ASP A CA 1
ATOM 636 C C . ASP A 1 77 ? -7.168 -14.472 16.844 1.00 92.38 77 ASP A C 1
ATOM 638 O O . ASP A 1 77 ? -6.420 -13.695 16.250 1.00 92.38 77 ASP A O 1
ATOM 642 N N . LYS A 1 78 ? -8.348 -14.061 17.319 1.00 92.81 78 LYS A N 1
ATOM 643 C CA . LYS A 1 78 ? -8.890 -12.709 17.121 1.00 92.81 78 LYS A CA 1
ATOM 644 C C . LYS A 1 78 ? -7.953 -11.615 17.634 1.00 92.81 78 LYS A C 1
ATOM 646 O O . LYS A 1 78 ? -7.937 -10.519 17.071 1.00 92.81 78 LYS A O 1
ATOM 651 N N . ARG A 1 79 ? -7.197 -11.869 18.708 1.00 92.12 79 ARG A N 1
ATOM 652 C CA . ARG A 1 79 ? -6.330 -10.851 19.317 1.00 92.12 79 ARG A CA 1
ATOM 653 C C . ARG A 1 79 ? -5.074 -10.612 18.484 1.00 92.12 79 ARG A C 1
ATOM 655 O O . ARG A 1 79 ? -4.680 -9.458 18.298 1.00 92.12 79 ARG A O 1
ATOM 662 N N . THR A 1 80 ? -4.454 -11.675 17.983 1.00 93.62 80 THR A N 1
ATOM 663 C CA . THR A 1 80 ? -3.263 -11.575 17.130 1.00 93.62 80 THR A CA 1
ATOM 664 C C . THR A 1 80 ? -3.619 -10.980 15.774 1.00 93.62 80 THR A C 1
ATOM 666 O O . THR A 1 80 ? -2.912 -10.078 15.326 1.00 93.62 80 THR A O 1
ATOM 669 N N . ILE A 1 81 ? -4.768 -11.355 15.197 1.00 94.50 81 ILE A N 1
ATOM 670 C CA . ILE A 1 81 ? -5.298 -10.746 13.968 1.00 94.50 81 ILE A CA 1
ATOM 671 C C . ILE A 1 81 ? -5.494 -9.241 14.162 1.00 94.50 81 ILE A C 1
ATOM 673 O O . ILE A 1 81 ? -4.945 -8.455 13.397 1.00 94.50 81 ILE A O 1
ATOM 677 N N . ALA A 1 82 ? -6.190 -8.816 15.224 1.00 93.19 82 ALA A N 1
ATOM 678 C CA . ALA A 1 82 ? -6.418 -7.394 15.496 1.00 93.19 82 ALA A CA 1
ATOM 679 C C . ALA A 1 82 ? -5.111 -6.607 15.719 1.00 93.19 82 ALA A C 1
ATOM 681 O O . ALA A 1 82 ? -5.021 -5.428 15.374 1.00 93.19 82 ALA A O 1
ATOM 682 N N . THR A 1 83 ? -4.093 -7.252 16.293 1.00 94.56 83 THR A N 1
ATOM 683 C CA . THR A 1 83 ? -2.769 -6.642 16.483 1.00 94.56 83 THR A CA 1
ATOM 684 C C . THR A 1 83 ? -2.043 -6.478 15.146 1.00 94.56 83 THR A C 1
ATOM 686 O O . THR A 1 83 ? -1.522 -5.400 14.866 1.00 94.56 83 THR A O 1
ATOM 689 N N . ALA A 1 84 ? -2.043 -7.509 14.296 1.00 95.00 84 ALA A N 1
ATOM 690 C CA . ALA A 1 84 ? -1.443 -7.455 12.962 1.00 95.00 84 ALA A CA 1
ATOM 691 C C . ALA A 1 84 ? -2.143 -6.423 12.059 1.00 95.00 84 ALA A C 1
ATOM 693 O O . ALA A 1 84 ? -1.484 -5.607 11.420 1.00 95.00 84 ALA A O 1
ATOM 694 N N . GLU A 1 85 ? -3.474 -6.396 12.093 1.00 94.94 85 GLU A N 1
ATOM 695 C CA . GLU A 1 85 ? -4.334 -5.405 11.442 1.00 94.94 85 GLU A CA 1
ATOM 696 C C . GLU A 1 85 ? -3.948 -3.959 11.813 1.00 94.94 85 GLU A C 1
ATOM 698 O O . GLU A 1 85 ? -3.732 -3.110 10.944 1.00 94.94 85 GLU A O 1
ATOM 703 N N . LEU A 1 86 ? -3.806 -3.671 13.111 1.00 94.19 86 LEU A N 1
ATOM 704 C CA . LEU A 1 86 ? -3.385 -2.350 13.585 1.00 94.19 86 LEU A CA 1
ATOM 705 C C . LEU A 1 86 ? -1.943 -2.015 13.191 1.00 94.19 86 LEU A C 1
ATOM 707 O O . LEU A 1 86 ? -1.659 -0.859 12.874 1.00 94.19 86 LEU A O 1
ATOM 711 N N . ASN A 1 87 ? -1.044 -3.002 13.181 1.00 94.88 87 ASN A N 1
ATOM 712 C CA . ASN A 1 87 ? 0.336 -2.809 12.737 1.00 94.88 87 ASN A CA 1
ATOM 713 C C . ASN A 1 87 ? 0.400 -2.428 11.253 1.00 94.88 87 ASN A C 1
ATOM 715 O O . ASN A 1 87 ? 1.123 -1.497 10.907 1.00 94.88 87 ASN A O 1
ATOM 719 N N . ILE A 1 88 ? -0.381 -3.088 10.391 1.00 95.56 88 ILE A N 1
ATOM 720 C CA . ILE A 1 88 ? -0.491 -2.737 8.966 1.00 95.56 88 ILE A CA 1
ATOM 721 C C . ILE A 1 88 ? -1.006 -1.305 8.811 1.00 95.56 88 ILE A C 1
ATOM 723 O O . ILE A 1 88 ? -0.402 -0.501 8.099 1.00 95.56 88 ILE A O 1
ATOM 727 N N . ARG A 1 89 ? -2.083 -0.956 9.524 1.00 94.75 89 ARG A N 1
ATOM 728 C CA . ARG A 1 89 ? -2.696 0.374 9.442 1.00 94.75 89 ARG A CA 1
ATOM 729 C C . ARG A 1 89 ? -1.753 1.493 9.878 1.00 94.75 89 ARG A C 1
ATOM 731 O O . ARG A 1 89 ? -1.641 2.500 9.186 1.00 94.75 89 ARG A O 1
ATOM 738 N N . ASN A 1 90 ? -1.086 1.320 11.015 1.00 93.50 90 ASN A N 1
ATOM 739 C CA . ASN A 1 90 ? -0.240 2.356 11.605 1.00 93.50 90 ASN A CA 1
ATOM 740 C C . ASN A 1 90 ? 1.164 2.411 10.979 1.00 93.50 90 ASN A C 1
ATOM 742 O O . ASN A 1 90 ? 1.925 3.335 11.260 1.00 93.50 90 ASN A O 1
ATOM 746 N N . SER A 1 91 ? 1.535 1.427 10.156 1.00 94.12 91 SER A N 1
ATOM 747 C CA . SER A 1 91 ? 2.858 1.367 9.542 1.00 94.12 91 SER A CA 1
ATOM 748 C C . SER A 1 91 ? 2.984 2.368 8.385 1.00 94.12 91 SER A C 1
ATOM 750 O O . SER A 1 91 ? 2.253 2.242 7.398 1.00 94.12 91 SER A O 1
ATOM 752 N N . PRO A 1 92 ? 3.968 3.291 8.411 1.00 94.00 92 PRO A N 1
ATOM 753 C CA . PRO A 1 92 ? 4.216 4.211 7.296 1.00 94.00 92 PRO A CA 1
ATOM 754 C C . PRO A 1 92 ? 4.711 3.485 6.036 1.00 94.00 92 PRO A C 1
ATOM 756 O O . PRO A 1 92 ? 4.581 3.996 4.926 1.00 94.00 92 PRO A O 1
ATOM 759 N N . LYS A 1 93 ? 5.234 2.261 6.191 1.00 92.75 93 LYS A N 1
ATOM 760 C CA . LYS A 1 93 ? 5.803 1.451 5.103 1.00 92.75 93 LYS A CA 1
ATOM 761 C C . LYS A 1 93 ? 4.776 1.140 4.016 1.00 92.75 93 LYS A C 1
ATOM 763 O O . LYS A 1 93 ? 5.113 1.145 2.841 1.00 92.75 93 LYS A O 1
ATOM 768 N N . THR A 1 94 ? 3.521 0.941 4.406 1.00 92.94 94 THR A N 1
ATOM 769 C CA . THR A 1 94 ? 2.416 0.687 3.470 1.00 92.94 94 THR A CA 1
ATOM 770 C C . THR A 1 94 ? 2.121 1.902 2.585 1.00 92.94 94 THR A C 1
ATOM 772 O O . THR A 1 94 ? 1.820 1.750 1.407 1.00 92.94 94 THR A O 1
ATOM 775 N N . THR A 1 95 ? 2.259 3.115 3.129 1.00 93.38 95 THR A N 1
ATOM 776 C CA . THR A 1 95 ? 2.125 4.373 2.378 1.00 93.38 95 THR A CA 1
ATOM 777 C C . THR A 1 95 ? 3.342 4.626 1.487 1.00 93.38 95 THR A C 1
ATOM 779 O O . THR A 1 95 ? 3.206 5.151 0.388 1.00 93.38 95 THR A O 1
ATOM 782 N N . HIS A 1 96 ? 4.539 4.233 1.931 1.00 94.12 96 HIS A N 1
ATOM 783 C CA . HIS A 1 96 ? 5.738 4.306 1.093 1.00 94.12 96 HIS A CA 1
ATOM 784 C C . HIS A 1 96 ? 5.661 3.345 -0.096 1.00 94.12 96 HIS A C 1
ATOM 786 O O . HIS A 1 96 ? 6.039 3.709 -1.202 1.00 94.12 96 HIS A O 1
ATOM 792 N N . LEU A 1 97 ? 5.132 2.134 0.102 1.00 96.31 97 LEU A N 1
ATOM 793 C CA . LEU A 1 97 ? 4.958 1.181 -0.991 1.00 96.31 97 LEU A CA 1
ATOM 794 C C . LEU A 1 97 ? 4.060 1.757 -2.095 1.00 96.31 97 LEU A C 1
ATOM 796 O O . LEU A 1 97 ? 4.430 1.701 -3.266 1.00 96.31 97 LEU A O 1
ATOM 800 N N . SER A 1 98 ? 2.920 2.356 -1.736 1.00 95.88 98 SER A N 1
ATOM 801 C CA . SER A 1 98 ? 2.029 2.961 -2.730 1.00 95.88 98 SER A CA 1
ATOM 802 C C . SER A 1 98 ? 2.667 4.166 -3.429 1.00 95.88 98 SER A C 1
ATOM 804 O O . SER A 1 98 ? 2.544 4.292 -4.648 1.00 95.88 98 SER A O 1
ATOM 806 N N . SER A 1 99 ? 3.399 5.022 -2.709 1.00 95.00 99 SER A N 1
ATOM 807 C CA . SER A 1 99 ? 4.064 6.182 -3.316 1.00 95.00 99 SER A CA 1
ATOM 808 C C . SER A 1 99 ? 5.203 5.781 -4.261 1.00 95.00 99 SER A C 1
ATOM 810 O O . SER A 1 99 ? 5.304 6.330 -5.362 1.00 95.00 99 SER A O 1
ATOM 812 N N . PHE A 1 100 ? 6.026 4.796 -3.888 1.00 96.50 100 PHE A N 1
ATOM 813 C CA . PHE A 1 100 ? 7.075 4.267 -4.760 1.00 96.50 100 PHE A CA 1
ATOM 814 C C . PHE A 1 100 ? 6.496 3.547 -5.974 1.00 96.50 100 PHE A C 1
ATOM 816 O O . PHE A 1 100 ? 7.011 3.729 -7.074 1.00 96.50 100 PHE A O 1
ATOM 823 N N . LEU A 1 101 ? 5.393 2.810 -5.816 1.00 97.06 101 LEU A N 1
ATOM 824 C CA . LEU A 1 101 ? 4.717 2.158 -6.936 1.00 97.06 101 LEU A CA 1
ATOM 825 C C . LEU A 1 101 ? 4.192 3.176 -7.955 1.00 97.06 101 LEU A C 1
ATOM 827 O O . LEU A 1 101 ? 4.384 2.990 -9.155 1.00 97.06 101 LEU A O 1
ATOM 831 N N . ILE A 1 102 ? 3.568 4.268 -7.498 1.00 95.88 102 ILE A N 1
ATOM 832 C CA . ILE A 1 102 ? 3.103 5.346 -8.386 1.00 95.88 102 ILE A CA 1
ATOM 833 C C . ILE A 1 102 ? 4.287 5.940 -9.154 1.00 95.88 102 ILE A C 1
ATOM 835 O O . ILE A 1 102 ? 4.225 6.063 -10.376 1.00 95.88 102 ILE A O 1
ATOM 839 N N . ARG A 1 103 ? 5.389 6.256 -8.459 1.00 95.25 103 ARG A N 1
ATOM 840 C CA . ARG A 1 103 ? 6.609 6.785 -9.092 1.00 95.25 103 ARG A CA 1
ATOM 841 C C . ARG A 1 103 ? 7.183 5.811 -10.121 1.00 95.25 103 ARG A C 1
ATOM 843 O O . ARG A 1 103 ? 7.503 6.22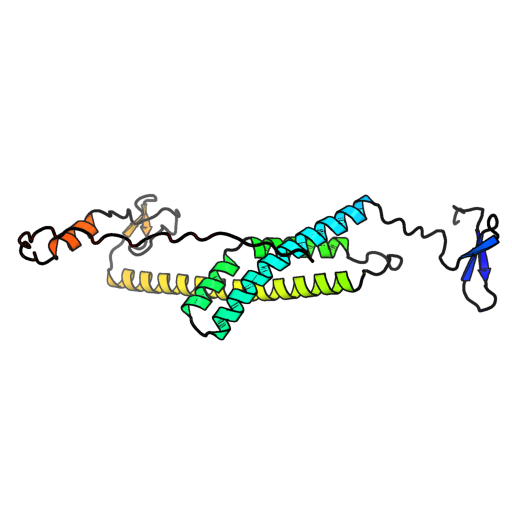7 -11.231 1.00 95.25 103 ARG A O 1
ATOM 850 N N . ALA A 1 104 ? 7.276 4.528 -9.780 1.00 95.44 104 ALA A N 1
ATOM 851 C CA . ALA A 1 104 ? 7.790 3.502 -10.679 1.00 95.44 104 ALA A CA 1
ATOM 852 C C . ALA A 1 104 ? 6.907 3.372 -11.929 1.00 95.44 104 ALA A C 1
ATOM 854 O O . ALA A 1 104 ? 7.408 3.447 -13.048 1.00 95.44 104 ALA A O 1
ATOM 855 N N . ARG A 1 105 ? 5.581 3.295 -11.765 1.00 94.75 105 ARG A N 1
ATOM 856 C CA . ARG A 1 105 ? 4.636 3.219 -12.890 1.00 94.75 105 ARG A CA 1
ATOM 857 C C . ARG A 1 105 ? 4.726 4.414 -13.830 1.00 94.75 105 ARG A C 1
ATOM 859 O O . ARG A 1 105 ? 4.600 4.232 -15.033 1.00 94.75 105 ARG A O 1
ATOM 866 N N . VAL A 1 106 ? 4.963 5.617 -13.308 1.00 93.75 106 VAL A N 1
ATOM 867 C CA . VAL A 1 106 ? 5.158 6.809 -14.146 1.00 93.75 106 VAL A CA 1
ATOM 868 C C . VAL A 1 106 ? 6.433 6.690 -14.987 1.00 93.75 106 VAL A C 1
ATOM 870 O O . VAL A 1 106 ? 6.393 6.990 -16.174 1.00 93.75 106 VAL A O 1
ATOM 873 N N . LEU A 1 107 ? 7.538 6.201 -14.413 1.00 91.12 107 LEU A N 1
ATOM 874 C CA . LEU A 1 107 ? 8.826 6.070 -15.113 1.00 91.12 107 LEU A CA 1
ATOM 875 C C . LEU A 1 107 ? 8.870 4.941 -16.154 1.00 91.12 107 LEU A C 1
ATOM 877 O O . LEU A 1 107 ? 9.656 5.014 -17.105 1.00 91.12 107 LEU A O 1
ATOM 881 N N . TYR A 1 108 ? 8.063 3.896 -15.961 1.00 90.06 108 TYR A N 1
ATOM 882 C CA . TYR A 1 108 ? 7.945 2.750 -16.872 1.00 90.06 108 TYR A CA 1
ATOM 883 C C . TYR A 1 108 ? 6.707 2.813 -17.772 1.00 90.06 108 TYR A C 1
ATOM 885 O O . TYR A 1 108 ? 6.443 1.876 -18.522 1.00 90.06 108 TYR A O 1
ATOM 893 N N . LYS A 1 109 ? 5.940 3.907 -17.731 1.00 88.44 109 LYS A N 1
ATOM 894 C CA . LYS A 1 109 ? 4.816 4.099 -18.644 1.00 88.44 109 LYS A CA 1
ATOM 895 C C . LYS A 1 109 ? 5.353 4.229 -20.067 1.00 88.44 109 LYS A C 1
ATOM 897 O O . LYS A 1 109 ? 6.134 5.132 -20.345 1.00 88.44 109 LYS A O 1
ATOM 902 N N . GLN A 1 110 ? 4.899 3.358 -20.964 1.00 82.31 110 GLN A N 1
ATOM 903 C CA . GLN A 1 110 ? 5.177 3.499 -22.388 1.00 82.31 110 GLN A CA 1
ATOM 904 C C . GLN A 1 110 ? 4.464 4.755 -22.900 1.00 82.31 110 GLN A C 1
ATOM 906 O O . GLN A 1 110 ? 3.236 4.861 -22.822 1.00 82.31 110 GLN A O 1
ATOM 911 N N . THR A 1 111 ? 5.238 5.739 -23.348 1.00 81.25 111 THR A N 1
ATOM 912 C CA . THR A 1 111 ? 4.719 7.033 -23.808 1.00 81.25 111 THR A CA 1
ATOM 913 C C . THR A 1 111 ? 4.615 7.107 -25.323 1.00 81.25 111 THR A C 1
ATOM 915 O O . THR A 1 111 ? 3.752 7.811 -25.842 1.00 81.25 111 THR A O 1
ATOM 918 N N . SER A 1 112 ? 5.451 6.345 -26.024 1.00 77.81 112 SER A N 1
ATOM 919 C CA . SER A 1 112 ? 5.516 6.271 -27.476 1.00 77.81 112 SER A CA 1
ATOM 920 C C . SER A 1 112 ? 5.486 4.821 -27.953 1.00 77.81 112 SER A C 1
ATOM 922 O O . SER A 1 112 ? 6.012 3.915 -27.308 1.00 77.81 112 SER A O 1
ATOM 924 N N . VAL A 1 113 ? 4.913 4.605 -29.139 1.00 73.38 113 VAL A N 1
ATOM 925 C CA . VAL A 1 113 ? 4.954 3.313 -29.854 1.00 73.38 113 VAL A CA 1
ATOM 926 C C . VAL A 1 113 ? 6.396 2.910 -30.191 1.00 73.38 113 VAL A C 1
ATOM 928 O O . VAL A 1 113 ? 6.690 1.733 -30.351 1.00 73.38 113 VAL A O 1
ATOM 931 N N . VAL A 1 114 ? 7.290 3.895 -30.262 1.00 70.06 114 VAL A N 1
ATOM 932 C CA . VAL A 1 114 ? 8.713 3.730 -30.576 1.00 70.06 114 VAL A CA 1
ATOM 933 C C . VAL A 1 114 ? 9.546 3.383 -29.332 1.00 70.06 114 VAL A C 1
ATOM 935 O O . VAL A 1 114 ? 10.677 2.923 -29.462 1.00 70.06 114 VAL A O 1
ATOM 938 N N . ASP A 1 115 ? 9.006 3.570 -28.122 1.00 74.31 115 ASP A N 1
ATOM 939 C CA . ASP A 1 115 ? 9.735 3.258 -26.890 1.00 74.31 115 ASP A CA 1
ATOM 940 C C . ASP A 1 115 ? 10.018 1.753 -26.806 1.00 74.31 115 ASP A C 1
ATOM 942 O O . ASP A 1 115 ? 9.148 0.920 -27.078 1.00 74.31 115 ASP A O 1
ATOM 946 N N . LYS A 1 116 ? 11.230 1.398 -26.363 1.00 78.12 116 LYS A N 1
ATOM 947 C CA . LYS A 1 116 ? 11.593 0.002 -26.107 1.00 78.12 116 LYS A CA 1
ATOM 948 C C . LYS A 1 116 ? 10.596 -0.612 -25.111 1.00 78.12 116 LYS A C 1
ATOM 950 O O . LYS A 1 116 ? 10.343 0.003 -24.069 1.00 78.12 116 LYS A O 1
ATOM 955 N N . PRO A 1 117 ? 10.062 -1.819 -25.383 1.00 82.50 117 PRO A N 1
ATOM 956 C CA . PRO A 1 117 ? 9.167 -2.481 -24.449 1.00 82.50 117 PRO A CA 1
ATOM 957 C C . PRO A 1 117 ? 9.859 -2.676 -23.100 1.00 82.50 117 PRO A C 1
ATOM 959 O O . PRO A 1 117 ? 11.057 -2.968 -23.026 1.00 82.50 117 PRO A O 1
ATOM 962 N N . VAL A 1 118 ? 9.084 -2.502 -22.030 1.00 86.38 118 VAL A N 1
ATOM 963 C CA . VAL A 1 118 ? 9.557 -2.722 -20.662 1.00 86.38 118 VAL A CA 1
ATOM 964 C C . VAL A 1 118 ? 9.921 -4.195 -20.493 1.00 86.38 118 VAL A C 1
ATOM 966 O O . VAL A 1 118 ? 9.242 -5.080 -21.017 1.00 86.38 118 VAL A O 1
ATOM 969 N N . ASP A 1 119 ? 11.001 -4.453 -19.761 1.00 90.00 119 ASP A N 1
ATOM 970 C CA . ASP A 1 119 ? 11.415 -5.812 -19.437 1.00 90.00 119 ASP A CA 1
ATOM 971 C C . ASP A 1 119 ? 10.311 -6.547 -18.657 1.00 90.00 119 ASP A C 1
ATOM 973 O O . ASP A 1 119 ? 9.695 -5.990 -17.743 1.00 90.00 119 ASP A O 1
ATOM 977 N N . LYS A 1 120 ? 10.081 -7.815 -19.002 1.00 93.25 120 LYS A N 1
ATOM 978 C CA . LYS A 1 120 ? 9.047 -8.658 -18.391 1.00 93.25 120 LYS A CA 1
ATOM 979 C C . LYS A 1 120 ? 9.242 -8.778 -16.884 1.00 93.25 120 LYS A C 1
ATOM 981 O O . LYS A 1 120 ? 8.273 -8.676 -16.144 1.00 93.25 120 LYS A O 1
ATOM 986 N N . VAL A 1 121 ? 10.493 -8.897 -16.435 1.00 94.12 121 VAL A N 1
ATOM 987 C CA . VAL A 1 121 ? 10.828 -8.993 -15.006 1.00 94.12 121 VAL A CA 1
ATOM 988 C C . VAL A 1 121 ? 10.362 -7.749 -14.247 1.00 94.12 121 VAL A C 1
ATOM 990 O O . VAL A 1 121 ? 9.803 -7.845 -13.160 1.00 94.12 121 VAL A O 1
ATOM 993 N N . VAL A 1 122 ? 10.539 -6.564 -14.837 1.00 93.44 122 VAL A N 1
ATOM 994 C CA . VAL A 1 122 ? 10.108 -5.305 -14.215 1.00 93.44 122 VAL A CA 1
ATOM 995 C C . VAL A 1 122 ? 8.585 -5.224 -14.148 1.00 93.44 122 VAL A C 1
ATOM 997 O O . VAL A 1 122 ? 8.049 -4.769 -13.140 1.00 93.44 122 VAL A O 1
ATOM 1000 N N . LEU A 1 123 ? 7.885 -5.672 -15.192 1.00 93.56 123 LEU A N 1
ATOM 1001 C CA . LEU A 1 123 ? 6.422 -5.722 -15.187 1.00 93.56 123 LEU A CA 1
ATOM 1002 C C . LEU A 1 123 ? 5.899 -6.650 -14.083 1.00 93.56 123 LEU A C 1
ATOM 1004 O O . LEU A 1 123 ? 5.048 -6.232 -13.304 1.00 93.56 123 LEU A O 1
ATOM 1008 N N . GLU A 1 124 ? 6.470 -7.847 -13.944 1.00 95.94 124 GLU A N 1
ATOM 1009 C CA . GLU A 1 124 ? 6.111 -8.797 -12.882 1.00 95.94 124 GLU A CA 1
ATOM 1010 C C . GLU A 1 124 ? 6.350 -8.217 -11.477 1.00 95.94 124 GLU A C 1
ATOM 1012 O O . GLU A 1 124 ? 5.503 -8.352 -10.590 1.00 95.94 124 GLU A O 1
ATOM 1017 N N . GLU A 1 125 ? 7.468 -7.511 -11.266 1.00 96.06 125 GLU A N 1
ATOM 1018 C CA . GLU A 1 125 ? 7.741 -6.816 -10.001 1.00 96.06 125 GLU A CA 1
ATOM 1019 C C . GLU A 1 125 ? 6.704 -5.718 -9.701 1.00 96.06 125 GLU A C 1
ATOM 1021 O O . GLU A 1 125 ? 6.249 -5.585 -8.559 1.00 96.06 125 GLU A O 1
ATOM 1026 N N . LEU A 1 126 ? 6.317 -4.928 -10.710 1.00 96.62 126 LEU A N 1
ATOM 1027 C CA . LEU A 1 126 ? 5.309 -3.872 -10.573 1.00 96.62 126 LEU A CA 1
ATOM 1028 C C . LEU A 1 126 ? 3.915 -4.441 -10.292 1.00 96.62 126 LEU A C 1
ATOM 1030 O O . LEU A 1 126 ? 3.173 -3.862 -9.492 1.00 96.62 126 LEU A O 1
ATOM 1034 N N . ASP A 1 127 ? 3.569 -5.562 -10.917 1.00 97.25 127 ASP A N 1
ATOM 1035 C CA . ASP A 1 127 ? 2.292 -6.245 -10.720 1.00 97.25 127 ASP A CA 1
ATOM 1036 C C . ASP A 1 127 ? 2.202 -6.863 -9.324 1.00 97.25 127 ASP A C 1
ATOM 1038 O O . ASP A 1 127 ? 1.202 -6.674 -8.626 1.00 97.25 127 ASP A O 1
ATOM 1042 N N . TYR A 1 128 ? 3.271 -7.512 -8.853 1.00 97.62 128 TYR A N 1
ATOM 1043 C CA . TYR A 1 128 ? 3.324 -8.026 -7.485 1.00 97.62 128 TYR A CA 1
ATOM 1044 C C . TYR A 1 128 ? 3.225 -6.902 -6.446 1.00 97.62 128 TYR A C 1
ATOM 1046 O O . TYR A 1 128 ? 2.447 -6.991 -5.492 1.00 97.62 128 TYR A O 1
ATOM 1054 N N . ALA A 1 129 ? 3.971 -5.809 -6.639 1.00 97.56 129 ALA A N 1
ATOM 1055 C CA . ALA A 1 129 ? 3.899 -4.650 -5.756 1.00 97.56 129 ALA A CA 1
ATOM 1056 C C . ALA A 1 129 ? 2.490 -4.035 -5.737 1.00 97.56 129 ALA A C 1
ATOM 1058 O O . ALA A 1 129 ? 2.006 -3.648 -4.673 1.00 97.56 129 ALA A O 1
ATOM 1059 N N . HIS A 1 130 ? 1.815 -3.977 -6.886 1.00 97.94 130 HIS A N 1
ATOM 1060 C CA . HIS A 1 130 ? 0.434 -3.514 -6.976 1.00 97.94 130 HIS A CA 1
ATOM 1061 C C . HIS A 1 130 ? -0.535 -4.394 -6.200 1.00 97.94 130 HIS A C 1
ATOM 1063 O O . HIS A 1 130 ? -1.279 -3.881 -5.366 1.00 97.94 130 HIS A O 1
ATOM 1069 N N . TRP A 1 131 ? -0.484 -5.707 -6.425 1.00 97.94 131 TRP A N 1
ATOM 1070 C CA . TRP A 1 131 ? -1.295 -6.663 -5.682 1.00 97.94 131 TRP A CA 1
ATOM 1071 C C . TRP A 1 131 ? -1.098 -6.493 -4.170 1.00 97.94 131 TRP A C 1
ATOM 1073 O O . TRP A 1 131 ? -2.067 -6.409 -3.417 1.00 97.94 131 TRP A O 1
ATOM 1083 N N . LEU A 1 132 ? 0.152 -6.356 -3.718 1.00 97.75 132 LEU A N 1
ATOM 1084 C CA . LEU A 1 132 ? 0.457 -6.178 -2.301 1.00 97.75 132 LEU A CA 1
ATOM 1085 C C . LEU A 1 132 ? -0.127 -4.869 -1.745 1.00 97.75 132 LEU A C 1
ATOM 1087 O O . LEU A 1 132 ? -0.644 -4.859 -0.628 1.00 97.75 132 LEU A O 1
ATOM 1091 N N . VAL A 1 133 ? -0.090 -3.772 -2.510 1.00 97.44 133 VAL A N 1
ATOM 1092 C CA . VAL A 1 133 ? -0.742 -2.506 -2.127 1.00 97.44 133 VAL A CA 1
ATOM 1093 C C . VAL A 1 133 ? -2.248 -2.687 -1.967 1.00 97.44 133 VAL A C 1
ATOM 1095 O O . VAL A 1 133 ? -2.796 -2.217 -0.970 1.00 97.44 133 VAL A O 1
ATOM 1098 N N . GLU A 1 134 ? -2.912 -3.379 -2.894 1.00 97.50 134 GLU A N 1
ATOM 1099 C CA . GLU A 1 134 ? -4.355 -3.646 -2.814 1.00 97.50 134 GLU A CA 1
ATOM 1100 C C . GLU A 1 134 ? -4.710 -4.469 -1.572 1.00 97.50 134 GLU A C 1
ATOM 1102 O O . GLU A 1 134 ? -5.645 -4.126 -0.846 1.00 97.50 134 GLU A O 1
ATOM 1107 N N . GLN A 1 135 ? -3.921 -5.504 -1.268 1.00 96.94 135 GLN A N 1
ATOM 1108 C CA . GLN A 1 135 ? -4.105 -6.305 -0.057 1.00 96.94 135 GLN A CA 1
ATOM 1109 C C . GLN A 1 135 ? -3.952 -5.459 1.216 1.00 96.94 135 GLN A C 1
ATOM 1111 O O . GLN A 1 135 ? -4.792 -5.511 2.118 1.00 96.94 135 GLN A O 1
ATOM 1116 N N . MET A 1 136 ? -2.906 -4.628 1.287 1.00 96.12 136 MET A N 1
ATOM 1117 C CA . MET A 1 136 ? -2.684 -3.733 2.427 1.00 96.12 136 MET A CA 1
ATOM 1118 C C . MET A 1 136 ? -3.804 -2.700 2.576 1.00 96.12 136 MET A C 1
ATOM 1120 O O . MET A 1 136 ? -4.222 -2.414 3.699 1.00 96.12 136 MET A O 1
ATOM 1124 N N . ALA A 1 137 ? -4.286 -2.138 1.465 1.00 95.81 137 ALA A N 1
ATOM 1125 C CA . ALA A 1 137 ? -5.385 -1.180 1.452 1.00 95.81 137 ALA A CA 1
ATOM 1126 C C . ALA A 1 137 ? -6.681 -1.823 1.961 1.00 95.81 137 ALA A C 1
ATOM 1128 O O . ALA A 1 137 ? -7.303 -1.291 2.877 1.00 95.81 137 ALA A O 1
ATOM 1129 N N . SER A 1 138 ? -7.011 -3.027 1.486 1.00 95.81 138 SER A N 1
ATOM 1130 C CA . SER A 1 138 ? -8.182 -3.765 1.963 1.00 95.81 138 SER A CA 1
ATOM 1131 C C . SER A 1 138 ? -8.151 -3.992 3.476 1.00 95.81 138 SER A C 1
ATOM 1133 O O . SER A 1 138 ? -9.170 -3.815 4.145 1.00 95.81 138 SER A O 1
ATOM 1135 N N . VAL A 1 139 ? -6.998 -4.366 4.041 1.00 95.62 139 VAL A N 1
ATOM 1136 C CA . VAL A 1 139 ? -6.874 -4.540 5.495 1.00 95.62 139 VAL A CA 1
ATOM 1137 C C . VAL A 1 139 ? -7.043 -3.205 6.218 1.00 95.62 139 VAL A C 1
ATOM 1139 O O . VAL A 1 139 ? -7.737 -3.147 7.233 1.00 95.62 139 VAL A O 1
ATOM 1142 N N . LYS A 1 140 ? -6.453 -2.120 5.705 1.00 95.12 140 LYS A N 1
ATOM 1143 C CA . LYS A 1 140 ? -6.619 -0.781 6.286 1.00 95.12 140 LYS A CA 1
ATOM 1144 C C . LYS A 1 140 ? -8.083 -0.368 6.355 1.00 95.12 140 LYS A C 1
ATOM 1146 O O . LYS A 1 140 ? -8.523 0.025 7.434 1.00 95.12 140 LYS A O 1
ATOM 1151 N N . ASP A 1 141 ? -8.826 -0.527 5.267 1.00 95.06 141 ASP A N 1
ATOM 1152 C CA . ASP A 1 141 ? -10.234 -0.136 5.186 1.00 95.06 141 ASP A CA 1
ATOM 1153 C C . ASP A 1 141 ? -11.086 -0.898 6.210 1.00 95.06 141 ASP A C 1
ATOM 1155 O O . ASP A 1 141 ? -11.866 -0.303 6.959 1.00 95.06 141 ASP A O 1
ATOM 1159 N N . VAL A 1 142 ? -10.862 -2.212 6.342 1.00 94.25 142 VAL A N 1
ATOM 1160 C CA . VAL A 1 142 ? -11.530 -3.049 7.354 1.00 94.25 142 VAL A CA 1
ATOM 1161 C C . VAL A 1 142 ? -11.235 -2.549 8.770 1.00 94.25 142 VAL A C 1
ATOM 1163 O O . VAL A 1 142 ? -12.126 -2.491 9.625 1.00 94.25 142 VAL A O 1
ATOM 1166 N N . VAL A 1 143 ? -9.987 -2.177 9.053 1.00 94.62 143 VAL A N 1
ATOM 1167 C CA . VAL A 1 143 ? -9.592 -1.674 10.374 1.00 94.62 143 VAL A CA 1
ATOM 1168 C C . VAL A 1 143 ? -10.194 -0.304 10.647 1.00 94.62 143 VAL A C 1
ATOM 1170 O O . VAL A 1 143 ? -10.669 -0.059 11.758 1.00 94.62 143 VAL A O 1
ATOM 1173 N N . GLU A 1 144 ? -10.214 0.585 9.660 1.00 94.06 144 GLU A N 1
ATOM 1174 C CA . GLU A 1 144 ? -10.839 1.898 9.789 1.00 94.06 144 GLU A CA 1
ATOM 1175 C C . GLU A 1 144 ? -12.334 1.781 10.063 1.00 94.06 144 GLU A C 1
ATOM 1177 O O . GLU A 1 144 ? -12.822 2.395 11.016 1.00 94.06 144 GLU A O 1
ATOM 1182 N N . GLN A 1 145 ? -13.037 0.905 9.346 1.00 94.38 145 GLN A N 1
ATOM 1183 C CA . GLN A 1 145 ? -14.448 0.632 9.596 1.00 94.38 145 GLN A CA 1
ATOM 1184 C C . GLN A 1 145 ? -14.678 0.100 11.019 1.00 94.38 145 GLN A C 1
ATOM 1186 O O . GLN A 1 145 ? -15.536 0.608 11.744 1.00 94.38 145 GLN A O 1
ATOM 1191 N N . LYS A 1 146 ? -13.861 -0.857 11.485 1.00 92.62 146 LYS A N 1
ATOM 1192 C CA . LYS A 1 146 ? -13.920 -1.370 12.870 1.00 92.62 146 LYS A CA 1
ATOM 1193 C C . LYS A 1 146 ? -13.689 -0.273 13.916 1.00 92.62 146 LYS A C 1
ATOM 1195 O O . LYS A 1 146 ? -14.252 -0.341 15.011 1.00 92.62 146 LYS A O 1
ATOM 1200 N N . LEU A 1 147 ? -12.831 0.707 13.630 1.00 91.19 147 LEU A N 1
ATOM 1201 C CA . LEU A 1 147 ? -12.558 1.829 14.532 1.00 91.19 147 LEU A CA 1
ATOM 1202 C C . LEU A 1 147 ? -13.700 2.848 14.549 1.00 91.19 147 LEU A C 1
ATOM 1204 O O . LEU A 1 147 ? -14.001 3.383 15.616 1.00 91.19 147 LEU A O 1
ATOM 1208 N N . VAL A 1 148 ? -14.342 3.094 13.406 1.00 91.62 148 VAL A N 1
ATOM 1209 C CA . VAL A 1 148 ? -15.545 3.933 13.312 1.00 91.62 148 VAL A CA 1
ATOM 1210 C C . VAL A 1 148 ? -16.681 3.307 14.115 1.00 91.62 148 VAL A C 1
ATOM 1212 O O . VAL A 1 148 ? -17.166 3.941 15.046 1.00 91.62 148 VAL A O 1
ATOM 1215 N N . VAL A 1 149 ? -16.991 2.026 13.888 1.00 93.31 149 VAL A N 1
ATOM 1216 C CA . VAL A 1 149 ? -18.038 1.306 14.637 1.00 93.31 149 VAL A CA 1
ATOM 1217 C C . VAL A 1 149 ? -17.779 1.343 16.146 1.00 93.31 149 VAL A C 1
ATOM 1219 O O . VAL A 1 149 ? -18.684 1.617 16.930 1.00 93.31 149 VAL A O 1
ATOM 1222 N N . ARG A 1 150 ? -16.528 1.136 16.586 1.00 89.12 150 ARG A N 1
ATOM 1223 C CA . ARG A 1 150 ? -16.172 1.254 18.013 1.00 89.12 150 ARG A CA 1
ATOM 1224 C C . ARG A 1 150 ? -16.373 2.665 18.561 1.00 89.12 150 ARG A C 1
ATOM 1226 O O . ARG A 1 150 ? -16.771 2.820 19.715 1.00 89.12 150 ARG A O 1
ATOM 1233 N N . ARG A 1 151 ? -16.063 3.692 17.768 1.00 88.31 151 ARG A N 1
ATOM 1234 C CA . ARG A 1 151 ? -16.248 5.094 18.156 1.00 88.31 151 ARG A CA 1
ATOM 1235 C C . ARG A 1 151 ? -17.730 5.434 18.285 1.00 88.31 151 ARG A C 1
ATOM 1237 O O . ARG A 1 151 ? -18.093 6.098 19.253 1.00 88.31 151 ARG A O 1
ATOM 1244 N N . ASP A 1 152 ? -18.551 4.975 17.353 1.00 89.69 152 ASP A N 1
ATOM 1245 C CA . ASP A 1 152 ? -19.988 5.243 17.339 1.00 89.69 152 ASP A CA 1
ATOM 1246 C C . ASP A 1 152 ? -20.681 4.519 18.491 1.00 89.69 152 ASP A C 1
ATOM 1248 O O . ASP A 1 152 ? -21.382 5.156 19.273 1.00 89.69 152 ASP A O 1
ATOM 1252 N N . HIS A 1 153 ? -20.337 3.252 18.732 1.00 90.69 153 HIS A N 1
ATOM 1253 C CA . HIS A 1 153 ? -20.830 2.525 19.899 1.00 90.69 153 HIS A CA 1
ATOM 1254 C C . HIS A 1 153 ? -20.432 3.196 21.226 1.00 90.69 153 HIS A C 1
ATOM 1256 O O . HIS A 1 153 ? -21.237 3.301 22.150 1.00 90.69 153 HIS A O 1
ATOM 1262 N N . LYS A 1 154 ? -19.203 3.732 21.331 1.00 86.81 154 LYS A N 1
ATOM 1263 C CA . LYS A 1 154 ? -18.793 4.519 22.509 1.00 86.81 154 LYS A CA 1
ATOM 1264 C C . LYS A 1 154 ? -19.678 5.755 22.685 1.00 86.81 154 LYS A C 1
ATOM 1266 O O . LYS A 1 154 ? -20.019 6.082 23.816 1.00 86.81 154 LYS A O 1
ATOM 1271 N N . ARG A 1 155 ? -20.050 6.440 21.599 1.00 85.44 155 ARG A N 1
ATOM 1272 C CA . ARG A 1 155 ? -20.963 7.593 21.657 1.00 85.44 155 ARG A CA 1
ATOM 1273 C C . ARG A 1 155 ? -22.355 7.173 22.121 1.00 85.44 155 ARG A C 1
ATOM 12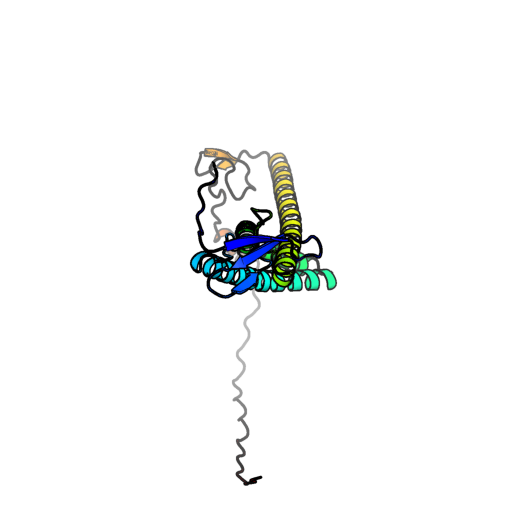75 O O . ARG A 1 155 ? -22.868 7.792 23.039 1.00 85.44 155 ARG A O 1
ATOM 1282 N N . GLU A 1 156 ? -22.913 6.097 21.576 1.00 89.25 156 GLU A N 1
ATOM 1283 C CA . GLU A 1 156 ? -24.219 5.563 21.996 1.00 89.25 156 GLU A CA 1
ATOM 1284 C C . GLU A 1 156 ? -24.261 5.243 23.496 1.00 89.25 156 GLU A C 1
ATOM 1286 O O . GLU A 1 156 ? -25.179 5.658 24.201 1.00 89.25 156 GLU A O 1
ATOM 1291 N N . VAL A 1 157 ? -23.234 4.557 24.010 1.00 88.06 157 VAL A N 1
ATOM 1292 C CA . VAL A 1 157 ? -23.131 4.222 25.438 1.00 88.06 157 VAL A CA 1
ATOM 1293 C C . VAL A 1 157 ? -23.018 5.483 26.295 1.00 88.06 157 VAL A C 1
ATOM 1295 O O . VAL A 1 157 ? -23.689 5.601 27.319 1.00 88.06 157 VAL A O 1
ATOM 1298 N N . VAL A 1 158 ? -22.189 6.446 25.884 1.00 84.44 158 VAL A N 1
ATOM 1299 C CA . VAL A 1 158 ? -22.049 7.733 26.581 1.00 84.44 158 VAL A CA 1
ATOM 1300 C C . VAL A 1 158 ? -23.381 8.486 26.612 1.00 84.44 158 VAL A C 1
ATOM 1302 O O . VAL A 1 158 ? -23.720 9.088 27.631 1.00 84.44 158 VAL A O 1
ATOM 1305 N N . ASP A 1 159 ? -24.149 8.432 25.531 1.00 84.56 159 ASP A N 1
ATOM 1306 C CA . ASP A 1 159 ? -25.434 9.112 25.406 1.00 84.56 159 ASP A CA 1
ATOM 1307 C C . ASP A 1 159 ? -26.479 8.465 26.313 1.00 84.56 159 ASP A C 1
ATOM 1309 O O . ASP A 1 159 ? -27.127 9.172 27.086 1.00 84.56 159 ASP A O 1
ATOM 1313 N N . ALA A 1 160 ? -26.552 7.132 26.331 1.00 86.06 160 ALA A N 1
ATOM 1314 C CA . ALA A 1 160 ? -27.403 6.383 27.252 1.00 86.06 160 ALA A CA 1
ATOM 1315 C C . ALA A 1 160 ? -27.074 6.686 28.727 1.00 86.06 160 ALA A C 1
ATOM 1317 O O . ALA A 1 160 ? -27.973 6.951 29.526 1.00 86.06 160 ALA A O 1
ATOM 1318 N N . LEU A 1 161 ? -25.786 6.729 29.087 1.00 81.75 161 LEU A N 1
ATOM 1319 C CA . LEU A 1 161 ? -25.340 7.075 30.443 1.00 81.75 161 LEU A CA 1
ATOM 1320 C C . LEU A 1 161 ? -25.641 8.538 30.808 1.00 81.75 161 LEU A C 1
ATOM 1322 O O . LEU A 1 161 ? -25.954 8.851 31.959 1.00 81.75 161 LEU A O 1
ATOM 1326 N N . THR A 1 162 ? -25.568 9.450 29.838 1.00 79.94 162 THR A N 1
ATOM 1327 C CA . THR A 1 162 ? -25.908 10.865 30.052 1.00 79.94 162 THR A CA 1
ATOM 1328 C C . THR A 1 162 ? -27.407 11.022 30.316 1.00 79.94 162 THR A C 1
ATOM 1330 O O . THR A 1 162 ? -27.787 11.709 31.261 1.00 79.94 162 THR A O 1
ATOM 1333 N N . VAL A 1 163 ? -28.257 10.324 29.553 1.00 81.69 163 VAL A N 1
ATOM 1334 C CA . VAL A 1 163 ? -29.713 10.302 29.780 1.00 81.69 163 VAL A CA 1
ATOM 1335 C C . VAL A 1 163 ? -30.046 9.729 31.158 1.00 81.69 163 VAL A C 1
ATOM 1337 O O . VAL A 1 163 ? -30.860 10.302 31.876 1.00 81.69 163 VAL A O 1
ATOM 1340 N N . GLN A 1 164 ? -29.388 8.639 31.560 1.00 80.75 164 GLN A N 1
ATOM 1341 C CA . GLN A 1 164 ? -29.627 8.005 32.858 1.00 80.75 164 GLN A CA 1
ATOM 1342 C C . GLN A 1 164 ? -29.172 8.870 34.044 1.00 80.75 164 GLN A C 1
ATOM 1344 O O . GLN A 1 164 ? -29.800 8.843 35.099 1.00 80.75 164 GLN A O 1
ATOM 1349 N N . SER A 1 165 ? -28.076 9.619 33.896 1.00 77.06 165 SER A N 1
ATOM 1350 C CA . SER A 1 165 ? -27.544 10.462 34.974 1.00 77.06 165 SER A CA 1
ATOM 1351 C C . SER A 1 165 ? -28.250 11.812 35.105 1.00 77.06 165 SER A C 1
ATOM 1353 O O . SER A 1 165 ? -28.235 12.378 36.195 1.00 77.06 165 SER A O 1
ATOM 1355 N N . GLY A 1 166 ? -28.845 12.347 34.031 1.00 72.06 166 GLY A N 1
ATOM 1356 C CA . GLY A 1 166 ? -29.570 13.626 34.046 1.00 72.06 166 GLY A CA 1
ATOM 1357 C C . GLY A 1 166 ? -28.718 14.849 34.423 1.00 72.06 166 GLY A C 1
ATOM 1358 O O . GLY A 1 166 ? -29.254 15.939 34.615 1.00 72.06 166 GLY A O 1
ATOM 1359 N N . MET A 1 167 ? -27.396 14.691 34.549 1.00 73.88 167 MET A N 1
ATOM 1360 C CA . MET A 1 167 ? -26.480 15.751 34.966 1.00 73.88 167 MET A CA 1
ATOM 1361 C C . MET A 1 167 ? -25.913 16.477 33.748 1.00 73.88 167 MET A C 1
ATOM 1363 O O . MET A 1 167 ? -25.221 15.879 32.923 1.00 73.88 167 MET A O 1
ATOM 1367 N N . GLN A 1 168 ? -26.135 17.789 33.685 1.00 77.56 168 GLN A N 1
ATOM 1368 C CA . GLN A 1 168 ? -25.451 18.658 32.731 1.00 77.56 168 GLN A CA 1
ATOM 1369 C C . GLN A 1 168 ? -23.984 18.805 33.142 1.00 77.56 168 GLN A C 1
ATOM 1371 O O . GLN A 1 168 ? -23.677 19.237 34.256 1.00 77.56 168 GLN A O 1
ATOM 1376 N N . VAL A 1 169 ? -23.068 18.441 32.245 1.00 79.88 169 VAL A N 1
ATOM 1377 C CA . VAL A 1 169 ? -21.626 18.585 32.465 1.00 79.88 169 VAL A CA 1
ATOM 1378 C C . VAL A 1 169 ? -21.086 19.671 31.553 1.00 79.88 169 VAL A C 1
ATOM 1380 O O . VAL A 1 169 ? -21.502 19.812 30.409 1.00 79.88 169 VAL A O 1
ATOM 1383 N N . TRP A 1 170 ? -20.140 20.454 32.059 1.00 83.38 170 TRP A N 1
ATOM 1384 C CA . TRP A 1 170 ? -19.558 21.587 31.348 1.00 83.38 170 TRP A CA 1
ATOM 1385 C C . TRP A 1 170 ? -18.063 21.367 31.149 1.00 83.38 170 TRP A C 1
ATOM 1387 O O . TRP A 1 170 ? -17.363 20.914 32.053 1.00 83.38 170 TRP A O 1
ATOM 1397 N N . CYS A 1 171 ? -17.556 21.684 29.958 1.00 83.44 171 CYS A N 1
ATOM 1398 C CA . CYS A 1 171 ? -16.133 21.550 29.678 1.00 83.44 171 CYS A CA 1
ATOM 1399 C C . CYS A 1 171 ? -15.337 22.566 30.517 1.00 83.44 171 CYS A C 1
ATOM 1401 O O . CYS A 1 171 ? -15.612 23.765 30.414 1.00 83.44 171 CYS A O 1
ATOM 1403 N N . PRO A 1 172 ? -14.294 22.145 31.257 1.00 83.19 172 PRO A N 1
ATOM 1404 C CA . PRO A 1 172 ? -13.508 23.054 32.096 1.00 83.19 172 PRO A CA 1
ATOM 1405 C C . PRO A 1 172 ? -12.747 24.109 31.281 1.00 83.19 172 PRO A C 1
ATOM 1407 O O . PRO A 1 172 ? -12.454 25.192 31.779 1.00 83.19 172 PRO A O 1
ATOM 1410 N N . HIS A 1 173 ? -12.443 23.821 30.012 1.00 86.38 173 HIS A N 1
ATOM 1411 C CA . HIS A 1 173 ? -11.653 24.711 29.166 1.00 86.38 173 HIS A CA 1
ATOM 1412 C C . HIS A 1 173 ? -12.490 25.689 28.345 1.00 86.38 173 HIS A C 1
ATOM 1414 O O . HIS A 1 173 ? -12.144 26.863 28.265 1.00 86.38 173 HIS A O 1
ATOM 1420 N N . CYS A 1 174 ? -13.552 25.214 27.689 1.00 88.06 174 CYS A N 1
ATOM 1421 C CA . CYS A 1 174 ? -14.350 26.050 26.788 1.00 88.06 174 CYS A CA 1
ATOM 1422 C C . CYS A 1 174 ? -15.725 26.423 27.351 1.00 88.06 174 CYS A C 1
ATOM 1424 O O . CYS A 1 174 ? -16.473 27.106 26.658 1.00 88.06 174 CYS A O 1
ATOM 1426 N N . LYS A 1 175 ? -16.070 25.964 28.566 1.00 86.19 175 LYS A N 1
ATOM 1427 C CA . LYS A 1 175 ? -17.339 26.238 29.265 1.00 86.19 175 LYS A CA 1
ATOM 1428 C C . LYS A 1 175 ? -18.596 25.943 28.437 1.00 86.19 175 LYS A C 1
ATOM 1430 O O . LYS A 1 175 ? -19.646 26.518 28.686 1.00 86.19 175 LYS A O 1
ATOM 1435 N N . ARG A 1 176 ? -18.493 25.064 27.435 1.00 84.38 176 ARG A N 1
ATOM 1436 C CA . ARG A 1 176 ? -19.641 24.567 26.665 1.00 84.38 176 ARG A CA 1
ATOM 1437 C C . ARG A 1 176 ? -20.132 23.270 27.289 1.00 84.38 176 ARG A C 1
ATOM 1439 O O . ARG A 1 176 ? -19.321 22.522 27.845 1.00 84.38 176 ARG A O 1
ATOM 1446 N N . GLU A 1 177 ? -21.432 23.030 27.183 1.00 82.31 177 GLU A N 1
ATOM 1447 C CA . GLU A 1 177 ? -22.045 21.785 27.629 1.00 82.31 177 GLU A CA 1
ATOM 1448 C C . GLU A 1 177 ? -21.387 20.592 26.923 1.00 82.31 177 GLU A C 1
ATO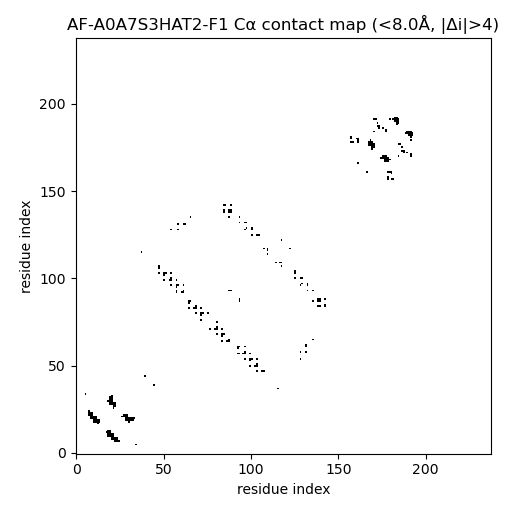M 1450 O O . GLU A 1 177 ? -20.997 20.649 25.752 1.00 82.31 177 GLU A O 1
ATOM 1455 N N . THR A 1 178 ? -21.176 19.531 27.684 1.00 81.00 178 THR A N 1
ATOM 1456 C CA . THR A 1 178 ? -20.444 18.339 27.290 1.00 81.00 178 THR A CA 1
ATOM 1457 C C . THR A 1 178 ? -20.961 17.128 28.065 1.00 81.00 178 THR A C 1
ATOM 1459 O O . THR A 1 178 ? -21.800 17.244 28.953 1.00 81.00 178 THR A O 1
ATOM 1462 N N . LYS A 1 179 ? -20.460 15.939 27.731 1.00 77.56 179 LYS A N 1
ATOM 1463 C CA . LYS A 1 179 ? -20.862 14.676 28.360 1.00 77.56 179 LYS A CA 1
ATOM 1464 C C . LYS A 1 179 ? -19.749 14.167 29.275 1.00 77.56 179 LYS A C 1
ATOM 1466 O O . LYS A 1 179 ? -18.600 14.078 28.845 1.00 77.56 179 LYS A O 1
ATOM 1471 N N . ARG A 1 180 ? -20.099 13.784 30.512 1.00 72.38 180 ARG A N 1
ATOM 1472 C CA . ARG A 1 180 ? -19.161 13.347 31.574 1.00 72.38 180 ARG A CA 1
ATOM 1473 C C . ARG A 1 180 ? -18.214 12.230 31.143 1.00 72.38 180 ARG A C 1
ATOM 1475 O O . ARG A 1 180 ? -17.063 12.195 31.556 1.00 72.38 180 ARG A O 1
ATOM 1482 N N . HIS A 1 181 ? -18.729 11.295 30.353 1.00 73.62 181 HIS A N 1
ATOM 1483 C CA . HIS A 1 181 ? -18.032 10.065 29.981 1.00 73.62 181 HIS A CA 1
ATOM 1484 C C . HIS A 1 181 ? -17.156 10.220 28.723 1.00 73.62 181 HIS A C 1
ATOM 1486 O O . HIS A 1 181 ? -16.603 9.238 28.227 1.00 73.62 181 HIS A O 1
ATOM 1492 N N . LEU A 1 182 ? -17.021 11.439 28.188 1.00 75.62 182 LEU A N 1
ATOM 1493 C CA . LEU A 1 182 ? -16.102 11.735 27.092 1.00 75.62 182 LEU A CA 1
ATOM 1494 C C . LEU A 1 182 ? -14.710 12.076 27.634 1.00 75.62 182 LEU A C 1
ATOM 1496 O O . LEU A 1 182 ? -14.553 12.960 28.469 1.00 75.62 182 LEU A O 1
ATOM 1500 N N . GLU A 1 183 ? -13.679 11.437 27.083 1.00 79.50 183 GLU A N 1
ATOM 1501 C CA . GLU A 1 183 ? -12.279 11.748 27.411 1.00 79.50 183 GLU A CA 1
ATOM 1502 C C . GLU A 1 183 ? -11.863 13.139 26.914 1.00 79.50 183 GLU A C 1
ATOM 1504 O O . GLU A 1 183 ? -11.109 13.830 27.591 1.00 79.50 183 GLU A O 1
ATOM 1509 N N . PHE A 1 184 ? -12.390 13.575 25.764 1.00 81.88 184 PHE A N 1
ATOM 1510 C CA . PHE A 1 184 ? -12.060 14.848 25.115 1.00 81.88 184 PHE A CA 1
ATOM 1511 C C . PHE A 1 184 ? -13.314 15.659 24.809 1.00 81.88 184 PHE A C 1
ATOM 1513 O O . PHE A 1 184 ? -14.375 15.106 24.514 1.00 81.88 184 PHE A O 1
ATOM 1520 N N . CYS A 1 185 ? -13.211 16.983 24.888 1.00 81.81 185 CYS A N 1
ATOM 1521 C CA . CYS A 1 185 ? -14.289 17.894 24.532 1.00 81.81 185 CYS A CA 1
ATOM 1522 C C . CYS A 1 185 ? -14.549 17.830 23.022 1.00 81.81 185 CYS A C 1
ATOM 1524 O O . CYS A 1 185 ? -13.618 18.081 22.255 1.00 81.81 185 CYS A O 1
ATOM 1526 N N . PRO A 1 186 ? -15.793 17.576 22.571 1.00 81.25 186 PRO A N 1
ATOM 1527 C CA . PRO A 1 186 ? -16.108 17.538 21.142 1.00 81.25 186 PRO A CA 1
ATOM 1528 C C . PRO A 1 186 ? -15.912 18.901 20.468 1.00 81.25 186 PRO A C 1
ATOM 1530 O O . PRO A 1 186 ? -15.721 18.972 19.260 1.00 81.25 186 PRO A O 1
ATOM 1533 N N . THR A 1 187 ? -15.935 19.980 21.252 1.00 83.81 187 THR A N 1
ATOM 1534 C CA . THR A 1 187 ? -15.928 21.348 20.737 1.00 83.81 187 THR A CA 1
ATOM 1535 C C . THR A 1 187 ? -14.546 21.987 20.712 1.00 83.81 187 THR A C 1
ATOM 1537 O O . THR A 1 187 ? -14.254 22.766 19.813 1.00 83.81 187 THR A O 1
ATOM 1540 N N . CYS A 1 188 ? -13.695 21.699 21.701 1.00 85.94 188 CYS A N 1
ATOM 1541 C CA . CYS A 1 188 ? -12.348 22.279 21.778 1.00 85.94 188 CYS A CA 1
ATOM 1542 C C . CYS A 1 188 ? -11.215 21.249 21.707 1.00 85.94 188 CYS A C 1
ATOM 1544 O O . CYS A 1 188 ? -10.052 21.635 21.770 1.00 85.94 188 CYS A O 1
ATOM 1546 N N . GLY A 1 189 ? -11.527 19.951 21.626 1.00 82.75 189 GLY A N 1
ATOM 1547 C CA . GLY A 1 189 ? -10.544 18.865 21.542 1.00 82.75 189 GLY A CA 1
ATOM 1548 C C . GLY A 1 189 ? -9.716 18.629 22.810 1.00 82.75 189 GLY A C 1
ATOM 1549 O O . GLY A 1 189 ? -8.955 17.669 22.858 1.00 82.75 189 GLY A O 1
ATOM 1550 N N . LYS A 1 190 ? -9.848 19.468 23.848 1.00 85.56 190 LYS A N 1
ATOM 1551 C CA . LYS A 1 190 ? -9.084 19.342 25.101 1.00 85.56 190 LYS A CA 1
ATOM 1552 C C . LYS A 1 190 ? -9.631 18.216 25.989 1.00 85.56 190 LYS A C 1
ATOM 1554 O O . LYS A 1 190 ? -10.847 17.999 25.982 1.00 85.56 190 LYS A O 1
ATOM 1559 N N . PRO A 1 191 ? -8.775 17.515 26.756 1.00 82.75 191 PRO A N 1
ATOM 1560 C CA . PRO A 1 191 ? -9.215 16.459 27.664 1.00 82.75 191 PRO A CA 1
ATOM 1561 C C . PRO A 1 191 ? -10.192 17.008 28.717 1.00 82.75 191 PRO A C 1
ATOM 1563 O O . PRO A 1 191 ? -10.005 18.110 29.226 1.00 82.75 191 PRO A O 1
ATOM 1566 N N . GLN A 1 192 ? -11.266 16.272 29.007 1.00 72.06 192 GLN A N 1
ATOM 1567 C CA . GLN A 1 192 ? -12.286 16.675 29.991 1.00 72.06 192 GLN A CA 1
ATOM 1568 C C . GLN A 1 192 ? -11.999 16.134 31.387 1.00 72.06 192 GLN A C 1
ATOM 1570 O O . GLN A 1 192 ? -12.385 16.749 32.377 1.00 72.06 192 GLN A O 1
ATOM 1575 N N . VAL A 1 193 ? -11.328 14.986 31.455 1.00 65.69 193 VAL A N 1
ATOM 1576 C CA . VAL A 1 193 ? -10.945 14.342 32.705 1.00 65.69 193 VAL A CA 1
ATOM 1577 C C . VAL A 1 193 ? -9.501 14.739 32.989 1.00 65.69 193 VAL A C 1
ATOM 1579 O O . VAL A 1 193 ? -8.578 14.273 32.322 1.00 65.69 193 VAL A O 1
ATOM 1582 N N . LEU A 1 194 ? -9.296 15.614 33.974 1.00 54.66 194 LEU A N 1
ATOM 1583 C CA . LEU A 1 194 ? -8.034 15.621 34.706 1.00 54.66 194 LEU A CA 1
ATOM 1584 C C . LEU A 1 194 ? -8.006 14.267 35.415 1.00 54.66 194 LEU A C 1
ATOM 1586 O O . LEU A 1 194 ? -8.799 14.047 36.327 1.00 54.66 194 LEU A O 1
ATOM 1590 N N . PHE A 1 195 ? -7.208 13.316 34.929 1.00 47.38 195 PHE A N 1
ATOM 1591 C CA . PHE A 1 195 ? -6.989 12.070 35.655 1.00 47.38 195 PHE A CA 1
ATOM 1592 C C . PHE A 1 195 ? -6.358 12.434 36.996 1.00 47.38 195 PHE A C 1
ATOM 1594 O O . PHE A 1 195 ? -5.147 12.605 37.093 1.00 47.38 195 PHE A O 1
ATOM 1601 N N . ASP A 1 196 ? -7.186 12.579 38.024 1.00 43.34 196 ASP A N 1
ATOM 1602 C CA . ASP A 1 196 ? -6.727 12.759 39.387 1.00 43.34 196 ASP A CA 1
ATOM 1603 C C . ASP A 1 196 ? -6.340 11.373 39.907 1.00 43.34 196 ASP A C 1
ATOM 1605 O O . ASP A 1 196 ? -7.086 10.689 40.613 1.00 43.34 196 ASP A O 1
ATOM 1609 N N . THR A 1 197 ? -5.180 10.899 39.445 1.00 46.72 197 THR A N 1
ATOM 1610 C CA . THR A 1 197 ? -4.608 9.578 39.742 1.00 46.72 197 THR A CA 1
ATOM 1611 C C . THR A 1 197 ? -4.450 9.307 41.239 1.00 46.72 197 THR A C 1
ATOM 1613 O O . THR A 1 197 ? -4.242 8.161 41.623 1.00 46.72 197 THR A O 1
ATOM 1616 N N . LEU A 1 198 ? -4.584 10.323 42.092 1.00 43.38 198 LEU A N 1
ATOM 1617 C CA . LEU A 1 198 ? -4.539 10.198 43.547 1.00 43.38 198 LEU A CA 1
ATOM 1618 C C . LEU A 1 198 ? -5.821 9.577 44.129 1.00 43.38 198 LEU A C 1
ATOM 1620 O O . LEU A 1 198 ? -5.736 8.708 44.995 1.00 43.38 198 LEU A O 1
ATOM 1624 N N . SER A 1 199 ? -6.995 9.918 43.591 1.00 42.50 199 SER A N 1
ATOM 1625 C CA . SER A 1 199 ? -8.289 9.477 44.143 1.00 42.50 199 SER A CA 1
ATOM 1626 C C . SER A 1 199 ? -8.537 7.964 44.006 1.00 42.50 199 SER A C 1
ATOM 1628 O O . SER A 1 199 ? -9.090 7.331 44.904 1.00 42.50 199 SER A O 1
ATOM 1630 N N . MET A 1 200 ? -8.055 7.335 42.926 1.00 43.84 200 MET A N 1
ATOM 1631 C CA . MET A 1 200 ? -8.191 5.882 42.724 1.00 43.84 200 MET A CA 1
ATOM 1632 C C . MET A 1 200 ? -7.153 5.044 43.493 1.00 43.84 200 MET A C 1
ATOM 1634 O O . MET A 1 200 ? -7.347 3.838 43.671 1.00 43.84 200 MET A O 1
ATOM 1638 N N . ILE A 1 201 ? -6.050 5.652 43.947 1.00 52.00 201 ILE A N 1
ATOM 1639 C CA . ILE A 1 201 ? -5.042 4.975 44.777 1.00 52.00 201 ILE A CA 1
ATOM 1640 C C . ILE A 1 201 ? -5.540 4.870 46.226 1.00 52.00 201 ILE A C 1
ATOM 1642 O O . ILE A 1 201 ? -5.369 3.821 46.850 1.00 52.00 201 ILE A O 1
ATOM 1646 N N . GLU A 1 202 ? -6.228 5.893 46.740 1.00 47.75 202 GLU A N 1
ATOM 1647 C CA . GLU A 1 202 ? -6.784 5.883 48.101 1.00 47.75 202 GLU A CA 1
ATOM 1648 C C . GLU A 1 202 ? -7.892 4.833 48.282 1.00 47.75 202 GLU A C 1
ATOM 1650 O O . GLU A 1 202 ? -7.870 4.083 49.262 1.00 47.75 202 GLU A O 1
ATOM 1655 N N . GLU A 1 203 ? -8.789 4.663 47.304 1.00 47.62 203 GLU A N 1
ATOM 1656 C CA . GLU A 1 203 ? -9.855 3.649 47.389 1.00 47.62 203 GLU A CA 1
ATOM 1657 C C . GLU A 1 203 ? -9.338 2.201 47.322 1.00 47.62 203 GLU A C 1
ATOM 1659 O O . GLU A 1 203 ? -9.933 1.299 47.920 1.00 47.62 203 GLU A O 1
ATOM 1664 N N . ARG A 1 204 ? -8.210 1.957 46.636 1.00 48.09 204 ARG A N 1
ATOM 1665 C CA . ARG A 1 204 ? -7.544 0.640 46.628 1.00 48.09 204 ARG A CA 1
ATOM 1666 C C . ARG A 1 204 ? -6.731 0.388 47.896 1.00 48.09 204 ARG A C 1
ATOM 1668 O O . ARG A 1 204 ? -6.687 -0.751 48.357 1.00 48.09 204 ARG A O 1
ATOM 1675 N N . SER A 1 205 ? -6.129 1.425 48.476 1.00 46.75 205 SER A N 1
ATOM 1676 C CA . SER A 1 205 ? -5.366 1.318 49.725 1.00 46.75 205 SER A CA 1
ATOM 1677 C C . SER A 1 205 ? -6.275 1.032 50.932 1.00 46.75 205 SER A C 1
ATOM 1679 O O . SER A 1 205 ? -5.907 0.270 51.825 1.00 46.75 205 SER A O 1
ATOM 1681 N N . ALA A 1 206 ? -7.512 1.542 50.918 1.00 48.31 206 ALA A N 1
ATOM 1682 C CA . ALA A 1 206 ? -8.495 1.334 51.984 1.00 48.31 206 ALA A CA 1
ATOM 1683 C C . ALA A 1 206 ? -9.138 -0.072 52.021 1.00 48.31 206 ALA A C 1
ATOM 1685 O O . ALA A 1 206 ? -9.777 -0.418 53.014 1.00 48.31 206 ALA A O 1
ATOM 1686 N N . ARG A 1 207 ? -8.992 -0.897 50.969 1.00 48.53 207 ARG A N 1
ATOM 1687 C CA . ARG A 1 207 ? -9.660 -2.214 50.855 1.00 48.53 207 ARG A CA 1
ATOM 1688 C C . ARG A 1 207 ? -8.739 -3.432 50.963 1.00 48.53 207 ARG A C 1
ATOM 1690 O O . ARG A 1 207 ? -9.222 -4.554 50.825 1.00 48.53 207 ARG A O 1
ATOM 1697 N N . SER A 1 208 ? -7.447 -3.258 51.233 1.00 41.22 208 SER A N 1
ATOM 1698 C CA . SER A 1 208 ? -6.556 -4.404 51.461 1.00 41.22 208 SER A CA 1
ATOM 1699 C C . SER A 1 208 ? -6.694 -4.944 52.893 1.00 41.22 208 SER A C 1
ATOM 1701 O O . SER A 1 208 ? -6.416 -4.209 53.844 1.00 41.22 208 SER A O 1
ATOM 1703 N N . PRO A 1 209 ? -7.064 -6.225 53.095 1.00 42.28 209 PRO A N 1
ATOM 1704 C CA . PRO A 1 209 ? -6.985 -6.846 54.410 1.00 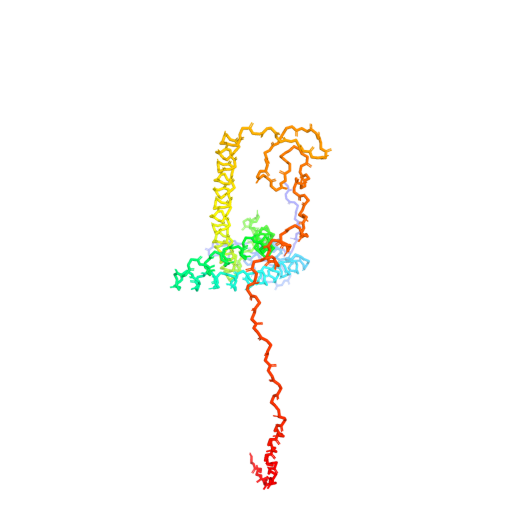42.28 209 PRO A CA 1
ATOM 1705 C C . PRO A 1 209 ? -5.511 -6.976 54.820 1.00 42.28 209 PRO A C 1
ATOM 1707 O O . PRO A 1 209 ? -4.701 -7.569 54.107 1.00 42.28 209 PRO A O 1
ATOM 1710 N N . LYS A 1 210 ? -5.156 -6.401 55.976 1.00 43.94 210 LYS A N 1
ATOM 1711 C CA . LYS A 1 210 ? -3.823 -6.516 56.585 1.00 43.94 210 LYS A CA 1
ATOM 1712 C C . LYS A 1 210 ? -3.512 -7.992 56.861 1.00 43.94 210 LYS A C 1
ATOM 1714 O O . LYS A 1 210 ? -4.050 -8.572 57.800 1.00 43.94 210 LYS A O 1
ATOM 1719 N N . SER A 1 211 ? -2.632 -8.596 56.070 1.00 41.94 211 SER A N 1
ATOM 1720 C CA . SER A 1 211 ? -2.008 -9.876 56.417 1.00 41.94 211 SER A CA 1
ATOM 1721 C C . SER A 1 211 ? -1.044 -9.690 57.602 1.00 41.94 211 SER A C 1
ATOM 1723 O O . SER A 1 211 ? -0.328 -8.685 57.630 1.00 41.94 211 SER A O 1
ATOM 1725 N N . PRO A 1 212 ? -0.987 -10.628 58.566 1.00 41.72 212 PRO A N 1
ATOM 1726 C CA . PRO A 1 212 ? -0.113 -10.514 59.732 1.00 41.72 212 PRO A CA 1
ATOM 1727 C C . PRO A 1 212 ? 1.377 -10.651 59.359 1.00 41.72 212 PRO A C 1
ATOM 1729 O O . PRO A 1 212 ? 1.709 -11.243 58.326 1.00 41.72 212 PRO A O 1
ATOM 1732 N N . PRO A 1 213 ? 2.289 -10.101 60.183 1.00 43.97 213 PRO A N 1
ATOM 1733 C CA . PRO A 1 213 ? 3.708 -10.016 59.862 1.00 43.97 213 PRO A CA 1
ATOM 1734 C C . PRO A 1 213 ? 4.374 -11.398 59.889 1.00 43.97 213 PRO A C 1
ATOM 1736 O O . PRO A 1 213 ? 4.215 -12.173 60.830 1.00 43.97 213 PRO A O 1
ATOM 1739 N N . ARG A 1 214 ? 5.156 -11.691 58.847 1.00 40.88 214 ARG A N 1
ATOM 1740 C CA . ARG A 1 214 ? 6.001 -12.888 58.744 1.00 40.88 214 ARG A CA 1
ATOM 1741 C C . ARG A 1 214 ? 7.235 -12.720 59.640 1.00 40.88 214 ARG A C 1
ATOM 1743 O O . ARG A 1 214 ? 7.994 -11.770 59.465 1.00 40.88 214 ARG A O 1
ATOM 1750 N N . SER A 1 215 ? 7.444 -13.645 60.573 1.00 37.47 215 SER A N 1
ATOM 1751 C CA . SER A 1 215 ? 8.654 -13.733 61.406 1.00 37.47 215 SER A CA 1
ATOM 1752 C C . SER A 1 215 ? 9.909 -14.077 60.576 1.00 37.47 215 SER A C 1
ATOM 1754 O O . SER A 1 215 ? 9.786 -14.706 59.520 1.00 37.47 215 SER A O 1
ATOM 1756 N N . PRO A 1 216 ? 11.124 -13.705 61.030 1.00 43.38 216 PRO A N 1
ATOM 1757 C CA . PRO A 1 216 ? 12.350 -13.867 60.255 1.00 43.38 216 PRO A CA 1
ATOM 1758 C C . PRO A 1 216 ? 12.928 -15.281 60.420 1.00 43.38 216 PRO A C 1
ATOM 1760 O O . PRO A 1 216 ? 13.270 -15.693 61.526 1.00 43.38 216 PRO A O 1
ATOM 1763 N N . MET A 1 217 ? 13.091 -16.020 59.319 1.00 41.97 217 MET A N 1
ATOM 1764 C CA . MET A 1 217 ? 13.859 -17.270 59.297 1.00 41.97 217 MET A CA 1
ATOM 1765 C C . MET A 1 217 ? 15.148 -17.113 58.485 1.00 41.97 217 MET A C 1
ATOM 1767 O O . MET A 1 217 ? 15.128 -17.017 57.264 1.00 41.97 217 MET A O 1
ATOM 1771 N N . SER A 1 218 ? 16.246 -17.089 59.243 1.00 40.69 218 SER A N 1
ATOM 1772 C CA . SER A 1 218 ? 17.529 -17.782 59.055 1.00 40.69 218 SER A CA 1
ATOM 1773 C C . SER A 1 218 ? 18.093 -17.941 57.632 1.00 40.69 218 SER A C 1
ATOM 1775 O O . SER A 1 218 ? 17.593 -18.697 56.800 1.00 40.69 218 SER A O 1
ATOM 1777 N N . GLN A 1 219 ? 19.228 -17.273 57.416 1.00 42.72 219 GLN A N 1
ATOM 1778 C CA . GLN A 1 219 ? 20.102 -17.401 56.255 1.00 42.72 219 GLN A CA 1
ATOM 1779 C C . GLN A 1 219 ? 20.670 -18.828 56.141 1.00 42.72 219 GLN A C 1
ATOM 1781 O O . GLN A 1 219 ? 21.306 -19.327 57.069 1.00 42.72 219 GLN A O 1
ATOM 1786 N N . LYS A 1 220 ? 20.508 -19.457 54.972 1.00 40.44 220 LYS A N 1
ATOM 1787 C CA . LYS A 1 220 ? 21.340 -20.583 54.525 1.00 40.44 220 LYS A CA 1
ATOM 1788 C C . LYS A 1 220 ? 22.076 -20.189 53.245 1.00 40.44 220 LYS A C 1
ATOM 1790 O O . LYS A 1 220 ? 21.482 -19.690 52.295 1.00 40.44 220 LYS A O 1
ATOM 1795 N N . SER A 1 221 ? 23.385 -20.392 53.297 1.00 45.44 221 SER A N 1
ATOM 1796 C CA . SER A 1 221 ? 24.431 -20.029 52.341 1.00 45.44 221 SER A CA 1
ATOM 1797 C C . SER A 1 221 ? 24.289 -20.711 50.965 1.00 45.44 221 SER A C 1
ATOM 1799 O O . SER A 1 221 ? 23.657 -21.765 50.871 1.00 45.44 221 SER A O 1
ATOM 1801 N N . PRO A 1 222 ? 24.917 -20.165 49.902 1.00 50.72 222 PRO A N 1
ATOM 1802 C CA . PRO A 1 222 ? 24.794 -20.679 48.537 1.00 50.72 222 PRO A CA 1
ATOM 1803 C C . PRO A 1 222 ? 25.699 -21.901 48.278 1.00 50.72 222 PRO A C 1
ATOM 1805 O O . PRO A 1 222 ? 26.828 -21.939 48.780 1.00 50.72 222 PRO A O 1
ATOM 1808 N N . PRO A 1 223 ? 25.274 -22.883 47.458 1.00 47.03 223 PRO A N 1
ATOM 1809 C CA . PRO A 1 223 ? 26.161 -23.945 47.008 1.00 47.03 223 PRO A CA 1
ATOM 1810 C C . PRO A 1 223 ? 27.023 -23.509 45.813 1.00 47.03 223 PRO A C 1
ATOM 1812 O O . PRO A 1 223 ? 26.587 -22.820 44.892 1.00 47.03 223 PRO A O 1
ATOM 1815 N N . LYS A 1 224 ? 28.281 -23.948 45.888 1.00 47.81 224 LYS A N 1
ATOM 1816 C CA . LYS A 1 224 ? 29.411 -23.720 44.984 1.00 47.81 224 LYS A CA 1
ATOM 1817 C C . LYS A 1 224 ? 29.182 -24.297 43.579 1.00 47.81 224 LYS A C 1
ATOM 1819 O O . LYS A 1 224 ? 28.695 -25.412 43.427 1.00 47.81 224 LYS A O 1
ATOM 1824 N N . SER A 1 225 ? 29.650 -23.567 42.570 1.00 53.69 225 SER A N 1
ATOM 1825 C CA . SER A 1 225 ? 29.852 -24.021 41.187 1.00 53.69 225 SER A CA 1
ATOM 1826 C C . SER A 1 225 ? 30.899 -25.148 41.076 1.00 53.69 225 SER A C 1
ATOM 1828 O O . SER A 1 225 ? 31.948 -25.034 41.718 1.00 53.69 225 SER A O 1
ATOM 1830 N N . PRO A 1 226 ? 30.696 -26.174 40.225 1.00 58.28 226 PRO A N 1
ATOM 1831 C CA . PRO A 1 226 ? 31.737 -27.128 39.837 1.00 58.28 226 PRO A CA 1
ATOM 1832 C C . PRO A 1 226 ? 32.425 -26.750 38.496 1.00 58.28 226 PRO A C 1
ATOM 1834 O O . PRO A 1 226 ? 32.002 -25.803 37.830 1.00 58.28 226 PRO A O 1
ATOM 1837 N N . PRO A 1 227 ? 33.549 -27.409 38.136 1.00 52.66 227 PRO A N 1
ATOM 1838 C CA . PRO A 1 227 ? 34.731 -26.739 37.590 1.00 52.66 227 PRO A CA 1
ATOM 1839 C C . PRO A 1 227 ? 34.873 -26.770 36.060 1.00 52.66 227 PRO A C 1
ATOM 1841 O O . PRO A 1 227 ? 34.370 -27.649 35.365 1.00 52.66 227 PRO A O 1
ATOM 1844 N N . LYS A 1 228 ? 35.690 -25.829 35.567 1.00 49.41 228 LYS A N 1
ATOM 1845 C CA . LYS A 1 228 ? 36.318 -25.851 34.239 1.00 49.41 228 LYS A CA 1
ATOM 1846 C C . LYS A 1 228 ? 37.220 -27.083 34.114 1.00 49.41 228 LYS A C 1
ATOM 1848 O O . LYS A 1 228 ? 38.175 -27.215 34.876 1.00 49.41 228 LYS A O 1
ATOM 1853 N N . SER A 1 229 ? 36.977 -27.923 33.111 1.00 50.12 229 SER A N 1
ATOM 1854 C CA . SER A 1 229 ? 37.982 -28.853 32.592 1.00 50.12 229 SER A CA 1
ATOM 1855 C C . SER A 1 229 ? 38.447 -28.351 31.227 1.00 50.12 229 SER A C 1
ATOM 1857 O O . SER A 1 229 ? 37.683 -28.259 30.272 1.00 50.12 229 SER A O 1
ATOM 1859 N N . GLY A 1 230 ? 39.715 -27.951 31.162 1.00 42.00 230 GLY A N 1
ATOM 1860 C CA . GLY A 1 230 ? 40.442 -27.844 29.909 1.00 42.00 230 GLY A CA 1
ATOM 1861 C C . GLY A 1 230 ? 41.103 -29.184 29.609 1.00 42.00 230 GLY A C 1
ATOM 1862 O O . GLY A 1 230 ? 41.661 -29.811 30.511 1.00 42.00 230 GLY A O 1
ATOM 1863 N N . ARG A 1 231 ? 41.108 -29.597 28.340 1.00 42.72 231 ARG A N 1
ATOM 1864 C CA . ARG A 1 231 ? 42.211 -30.404 27.817 1.00 42.72 231 ARG A CA 1
ATOM 1865 C C . ARG A 1 231 ? 42.447 -30.128 26.337 1.00 42.72 231 ARG A C 1
ATOM 1867 O O . ARG A 1 231 ? 41.540 -30.095 25.518 1.00 42.72 231 ARG A O 1
ATOM 1874 N N . SER A 1 232 ? 43.720 -29.898 26.079 1.00 43.38 232 SER A N 1
ATOM 1875 C CA . SER A 1 232 ? 44.430 -29.617 24.844 1.00 43.38 232 SER A CA 1
ATOM 1876 C C . SER A 1 232 ? 44.380 -30.736 23.794 1.00 43.38 232 SER A C 1
ATOM 1878 O O . SER A 1 232 ? 44.598 -31.894 24.139 1.00 43.38 232 SER A O 1
ATOM 1880 N N . GLY A 1 233 ? 44.311 -30.332 22.521 1.00 38.66 233 GLY A N 1
ATOM 1881 C CA . GLY A 1 233 ? 45.367 -30.599 21.530 1.00 38.66 233 GLY A CA 1
ATOM 1882 C C . GLY A 1 233 ? 45.306 -31.886 20.693 1.00 38.66 233 GLY A C 1
ATOM 1883 O O . GLY A 1 233 ? 45.474 -32.976 21.226 1.00 38.66 233 GLY A O 1
ATOM 1884 N N . LYS A 1 234 ? 45.208 -31.712 19.362 1.00 44.34 234 LYS A N 1
ATOM 1885 C CA . LYS A 1 234 ? 46.023 -32.317 18.269 1.00 44.34 234 LYS A CA 1
ATOM 1886 C C . LYS A 1 234 ? 45.340 -31.977 16.928 1.00 44.34 234 LYS A C 1
ATOM 1888 O O . LYS A 1 234 ? 44.158 -32.226 16.771 1.00 44.34 234 LYS A O 1
ATOM 1893 N N . SER A 1 235 ? 45.951 -31.162 16.063 1.00 43.44 235 SER A N 1
ATOM 1894 C CA . SER A 1 235 ? 46.873 -31.572 14.983 1.00 43.44 235 SER A CA 1
ATOM 1895 C C . SER A 1 235 ? 46.254 -32.557 13.988 1.00 43.44 235 SER A C 1
ATOM 1897 O O . SER A 1 235 ? 46.065 -33.721 14.317 1.00 43.44 235 SER A O 1
ATOM 1899 N N . GLY A 1 236 ? 46.028 -32.087 12.760 1.00 42.09 236 GLY A N 1
ATOM 1900 C CA . GLY A 1 236 ? 45.663 -32.911 11.610 1.00 42.09 236 GLY A CA 1
ATOM 1901 C C . GLY A 1 236 ? 45.516 -32.061 10.352 1.00 42.09 236 GLY A C 1
ATOM 1902 O O . GLY A 1 236 ? 44.437 -31.556 10.079 1.00 42.09 236 GLY A O 1
ATOM 1903 N N . LYS A 1 237 ? 46.629 -31.871 9.634 1.00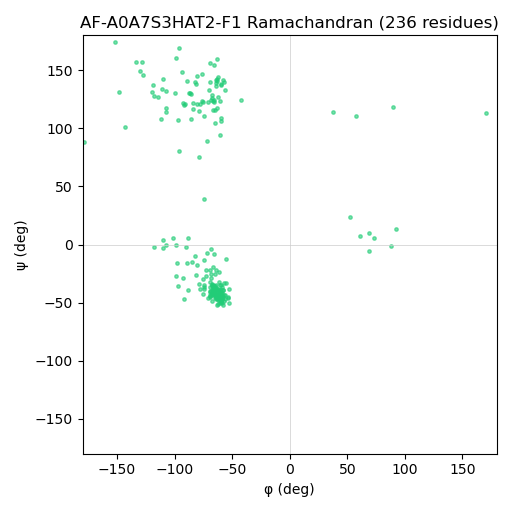 45.81 237 LYS A N 1
ATOM 1904 C CA . LYS A 1 237 ? 46.649 -31.466 8.223 1.00 45.81 237 LYS A CA 1
ATOM 1905 C C . LYS A 1 237 ? 46.006 -32.572 7.381 1.00 45.81 237 LYS A C 1
ATOM 1907 O O . LYS A 1 237 ? 46.381 -33.729 7.573 1.00 45.81 237 LYS A O 1
ATOM 1912 N N . LEU A 1 238 ? 45.160 -32.190 6.431 1.00 46.97 238 LEU A N 1
ATOM 1913 C CA . LEU A 1 238 ? 45.202 -32.563 5.011 1.00 46.97 238 LEU A CA 1
ATOM 1914 C C . LEU A 1 238 ? 44.265 -31.623 4.251 1.00 46.97 238 LEU A C 1
ATOM 1916 O O . LEU A 1 238 ? 43.143 -31.403 4.757 1.00 46.97 238 LEU A O 1
#